Protein AF-A0A239C1D8-F1 (afdb_monomer_lite)

Secondary structure (DSSP, 8-state):
-EETTEEEEEE-S-BTTB--EEEEEEEEEEE-TTS-EEEEEEEEEEETTEEEEEEEEEETTTGGGHHHHHHHHHHHTT--GGG-TT-TTSHHHHHHHHHHHHHTT------SS-----S---EEEEETTEEEEEE-S-BTTB--EEEEEEEEEEEETTTEEEEEEEEEEEETTEEEEEEEEEETTTGGGHHHHHHHHHHTTT--GGG-SS-TTSHHHHHHHHHHHHHTT--TTPPPPHHHHHHTT-

Organism: NCBI:txid298908

pLDDT: mean 79.04, std 15.65, range [32.84, 97.56]

Foldseek 3Di:
DDDQQKDWDFDCDDDPQFWTKIKMKGWAWDADPVRFTKIKIKMWMDTNNDTDIDIDIDGPLCLLVVQVVQLVVCVVRPGDNVPRSDDPPDPNNVVNVVSVCVRSVPDPDPDDDDDDPDQPAFDWDDDQQKIWTFRCDDDDQAFTKIKMKGWAWDQDPPLGTKIKIWMWMATPNDTDIDIAIARLQCCLCVQVLQLVVCVVVSGDSVSGPDDPPDPNSVVNNVSSCVRSVPDPPDDHDPVRCVVRVD

Radius of gyration: 21.75 Å; chains: 1; bounding box: 42×47×59 Å

Sequence (246 aa):
MFEPGHVHRTKQRASSDIPEFSVDIYYDVHRDENFKPILCMRMAGNVNGSMFEESFELSREEAFNFASVIGRIGKKYGVPGSDGLIARNHKDYDRMYADIKAKLGVPVEVLEPEVIEEAVPPVSKYTEGHLHRANKVASNGCPVYSLDMYYDVRQDPVEGPMLSVRLVGNCNGKDFEEKFELHRDTAYNFSSVATRVVAKHGIPVNNGIIMRRHKEYDLMFADIREKLQLRSGEAVDLQHLAKDGL

Structure (mmCIF, N/CA/C/O backbone):
data_AF-A0A239C1D8-F1
#
_entry.id   AF-A0A239C1D8-F1
#
loop_
_atom_site.group_PDB
_atom_site.id
_atom_site.type_symbol
_atom_site.label_atom_id
_atom_site.label_alt_id
_atom_site.label_comp_id
_atom_site.label_asym_id
_atom_site.label_entity_id
_atom_site.label_seq_id
_atom_site.pdbx_PDB_ins_code
_atom_site.Cartn_x
_atom_site.Cartn_y
_atom_site.Cartn_z
_atom_site.occupancy
_atom_site.B_iso_or_equiv
_atom_site.auth_seq_id
_atom_site.auth_comp_id
_atom_site.auth_asym_id
_atom_site.auth_atom_id
_atom_site.pdbx_PDB_model_num
ATOM 1 N N . MET A 1 1 ? -1.675 13.615 -23.044 1.00 81.69 1 MET A N 1
ATOM 2 C CA . MET A 1 1 ? -2.140 12.944 -24.272 1.00 81.69 1 MET A CA 1
ATOM 3 C C . MET A 1 1 ? -1.401 11.624 -24.400 1.00 81.69 1 MET A C 1
ATOM 5 O O . MET A 1 1 ? -0.236 11.589 -24.034 1.00 81.69 1 MET A O 1
ATOM 9 N N . PHE A 1 2 ? -2.075 10.559 -24.829 1.00 84.62 2 PHE A N 1
ATOM 10 C CA . PHE A 1 2 ? -1.479 9.234 -25.019 1.00 84.62 2 PHE A CA 1
ATOM 11 C C . PHE A 1 2 ? -1.592 8.828 -26.485 1.00 84.62 2 PHE A C 1
ATOM 13 O O . PHE A 1 2 ? -2.686 8.928 -27.049 1.00 84.62 2 PHE A O 1
ATOM 20 N N . GLU A 1 3 ? -0.507 8.280 -27.017 1.00 85.81 3 GLU A N 1
ATOM 21 C CA . GLU A 1 3 ? -0.411 7.585 -28.297 1.00 85.81 3 GLU A CA 1
ATOM 22 C C . GLU A 1 3 ? 0.425 6.296 -28.110 1.00 85.81 3 GLU A C 1
ATOM 24 O O . GLU A 1 3 ? 1.242 6.208 -27.188 1.00 85.81 3 GLU A O 1
ATOM 29 N N . PRO A 1 4 ? 0.231 5.246 -28.926 1.00 87.12 4 PRO A N 1
ATOM 30 C CA . PRO A 1 4 ? 1.116 4.079 -28.902 1.00 87.12 4 PRO A CA 1
ATOM 31 C C . PRO A 1 4 ? 2.590 4.493 -29.046 1.00 87.12 4 PRO A C 1
ATOM 33 O O . PRO A 1 4 ? 2.952 5.215 -29.971 1.00 87.12 4 PRO A O 1
ATOM 36 N N . GLY A 1 5 ? 3.442 4.070 -28.113 1.00 84.25 5 GLY A N 1
ATOM 37 C CA . GLY A 1 5 ? 4.848 4.484 -28.031 1.00 84.25 5 GLY A CA 1
ATOM 38 C C . GLY A 1 5 ? 5.130 5.897 -27.499 1.00 84.25 5 GLY A C 1
ATOM 39 O O . GLY A 1 5 ? 6.301 6.265 -27.395 1.00 84.25 5 GLY A O 1
ATOM 40 N N . HIS A 1 6 ? 4.119 6.697 -27.135 1.00 91.19 6 HIS A N 1
ATOM 41 C CA . HIS A 1 6 ? 4.334 8.067 -26.650 1.00 91.19 6 HIS A CA 1
ATOM 42 C C . HIS A 1 6 ? 3.283 8.557 -25.645 1.00 91.19 6 HIS A C 1
ATOM 44 O O . HIS A 1 6 ? 2.078 8.383 -25.805 1.00 91.19 6 HIS A O 1
ATOM 50 N N . VAL A 1 7 ? 3.729 9.242 -24.593 1.00 90.25 7 VAL A N 1
ATOM 51 C CA . VAL A 1 7 ? 2.843 9.971 -23.684 1.00 90.25 7 VAL A CA 1
ATOM 52 C C . VAL A 1 7 ? 3.345 11.378 -23.445 1.00 90.25 7 VAL A C 1
ATOM 54 O O . VAL A 1 7 ? 4.440 11.584 -22.934 1.00 90.25 7 VAL A O 1
ATOM 57 N N . HIS A 1 8 ? 2.475 12.343 -23.718 1.00 88.25 8 HIS A N 1
ATOM 58 C CA . HIS A 1 8 ? 2.678 13.741 -23.385 1.00 88.25 8 HIS A CA 1
ATOM 59 C C . HIS A 1 8 ? 1.953 14.122 -22.089 1.00 88.25 8 HIS A C 1
ATOM 61 O O . HIS A 1 8 ? 0.778 13.775 -21.864 1.00 88.25 8 HIS A O 1
ATOM 67 N N . ARG A 1 9 ? 2.626 14.892 -21.240 1.00 86.31 9 ARG A N 1
ATOM 68 C CA . ARG A 1 9 ? 2.129 15.400 -19.963 1.00 86.31 9 ARG A CA 1
ATOM 69 C C . ARG A 1 9 ? 2.435 16.868 -19.821 1.00 86.31 9 ARG A C 1
ATOM 71 O O . ARG A 1 9 ? 3.587 17.257 -19.858 1.00 86.31 9 ARG A O 1
ATOM 78 N N . THR A 1 10 ? 1.411 17.664 -19.565 1.00 85.62 10 THR A N 1
ATOM 79 C CA . THR A 1 10 ? 1.592 19.090 -19.326 1.00 85.62 10 THR A CA 1
ATOM 80 C C . THR A 1 10 ? 0.754 19.549 -18.149 1.00 85.62 10 THR A C 1
ATOM 82 O O . THR A 1 10 ? -0.337 19.027 -17.900 1.00 85.62 10 THR A O 1
ATOM 85 N N . LYS A 1 11 ? 1.269 20.546 -17.439 1.00 82.12 11 LYS A N 1
ATOM 86 C CA . LYS A 1 11 ? 0.550 21.318 -16.440 1.00 82.12 11 LYS A CA 1
ATOM 87 C C . LYS A 1 11 ? 0.910 22.783 -16.640 1.00 82.12 11 LYS A C 1
ATOM 89 O O . LYS A 1 11 ? 2.015 23.175 -16.307 1.00 82.12 11 LYS A O 1
ATOM 94 N N . GLN A 1 12 ? -0.027 23.560 -17.188 1.00 69.44 12 GLN A N 1
ATOM 95 C CA . GLN A 1 12 ? 0.185 24.946 -17.647 1.00 69.44 12 GLN A CA 1
ATOM 96 C C . GLN A 1 12 ? -0.024 26.025 -16.570 1.00 69.44 12 GLN A C 1
ATOM 98 O O . GLN A 1 12 ? 0.239 27.197 -16.807 1.00 69.44 12 GLN A O 1
ATOM 103 N N . ARG A 1 13 ? -0.568 25.677 -15.396 1.00 67.88 13 ARG A N 1
ATOM 104 C CA . ARG A 1 13 ? -0.730 26.627 -14.286 1.00 67.88 13 ARG A CA 1
ATOM 105 C C . ARG A 1 13 ? 0.073 26.151 -13.096 1.00 67.88 13 ARG A C 1
ATOM 107 O O . ARG A 1 13 ? -0.293 25.153 -12.472 1.00 67.88 13 ARG A O 1
ATOM 114 N N . ALA A 1 14 ? 1.131 26.894 -12.790 1.00 60.84 14 ALA A N 1
ATOM 115 C CA . ALA A 1 14 ? 1.831 26.746 -11.532 1.00 60.84 14 ALA A CA 1
ATOM 116 C C . ALA A 1 14 ? 0.880 27.113 -10.379 1.00 60.84 14 ALA A C 1
ATOM 118 O O . ALA A 1 14 ? 0.214 28.151 -10.414 1.00 60.84 14 ALA A O 1
ATOM 119 N N . SER A 1 15 ? 0.791 26.246 -9.376 1.00 64.31 15 SER A N 1
ATOM 120 C CA . SER A 1 15 ? 0.250 26.588 -8.057 1.00 64.31 15 SER A CA 1
ATOM 121 C C . SER A 1 15 ? 1.412 26.735 -7.074 1.00 64.31 15 SER A C 1
ATOM 123 O O . SER A 1 15 ? 2.541 26.384 -7.411 1.00 64.31 15 SER A O 1
ATOM 125 N N . SER A 1 16 ? 1.153 27.232 -5.860 1.00 59.72 16 SER A N 1
ATOM 126 C CA . SER A 1 16 ? 2.169 27.390 -4.799 1.00 59.72 16 SER A CA 1
ATOM 127 C C . SER A 1 16 ? 3.050 26.152 -4.588 1.00 59.72 16 SER A C 1
ATOM 129 O O . SER A 1 16 ? 4.213 26.291 -4.228 1.00 59.72 16 SER A O 1
ATOM 131 N N . ASP A 1 17 ? 2.505 24.963 -4.860 1.00 65.00 17 ASP A N 1
ATOM 132 C CA . ASP A 1 17 ? 3.122 23.672 -4.548 1.00 65.00 17 ASP A CA 1
ATOM 133 C C . ASP A 1 17 ? 3.454 22.821 -5.786 1.00 65.00 17 ASP A C 1
ATOM 135 O O . ASP A 1 17 ? 3.989 21.719 -5.651 1.00 65.00 17 ASP A O 1
ATOM 139 N N . ILE A 1 18 ? 3.102 23.279 -6.997 1.00 66.94 18 ILE A N 1
ATOM 140 C CA . ILE A 1 18 ? 3.251 22.482 -8.223 1.00 66.94 18 ILE A CA 1
ATOM 141 C C . ILE A 1 18 ? 3.792 23.353 -9.360 1.00 66.94 18 ILE A C 1
ATOM 143 O O . ILE A 1 18 ? 3.085 24.263 -9.800 1.00 66.94 18 ILE A O 1
ATOM 147 N N . PRO A 1 19 ? 5.009 23.073 -9.866 1.00 73.75 19 PRO A N 1
ATOM 148 C CA . PRO A 1 19 ? 5.591 23.829 -10.962 1.00 73.75 19 PRO A CA 1
ATOM 149 C C . PRO A 1 19 ? 4.863 23.561 -12.280 1.00 73.75 19 PRO A C 1
ATOM 151 O O . PRO A 1 19 ? 4.251 22.509 -12.483 1.00 73.75 19 PRO A O 1
ATOM 154 N N . GLU A 1 20 ? 4.978 24.517 -13.197 1.00 84.44 20 GLU A N 1
ATOM 155 C CA . GLU A 1 20 ? 4.631 24.308 -14.598 1.00 84.44 20 GLU A CA 1
ATOM 156 C C . GLU A 1 20 ? 5.592 23.291 -15.225 1.00 84.44 20 GLU A C 1
ATOM 158 O O . GLU A 1 20 ? 6.811 23.363 -15.026 1.00 84.44 20 GLU A O 1
ATOM 163 N N . PHE A 1 21 ? 5.045 22.335 -15.976 1.00 88.50 21 PHE A N 1
ATOM 164 C CA . PHE A 1 21 ? 5.857 21.366 -16.704 1.00 88.50 21 PHE A CA 1
ATOM 165 C C . PHE A 1 21 ? 5.215 20.918 -18.015 1.00 88.50 21 PHE A C 1
ATOM 167 O O . PHE A 1 21 ? 3.995 20.941 -18.190 1.00 88.50 21 PHE A O 1
ATOM 174 N N . SER A 1 22 ? 6.066 20.452 -18.920 1.00 90.06 22 SER A N 1
ATOM 175 C CA . SER A 1 22 ? 5.715 19.784 -20.168 1.00 90.06 22 SER A CA 1
ATOM 176 C C . SER A 1 22 ? 6.710 18.650 -20.388 1.00 90.06 22 SER A C 1
ATOM 178 O O . SER A 1 22 ? 7.903 18.907 -20.479 1.00 90.06 22 SER A O 1
ATOM 180 N N . VAL A 1 23 ? 6.257 17.402 -20.392 1.00 90.44 23 VAL A N 1
ATOM 181 C CA . VAL A 1 23 ? 7.104 16.210 -20.450 1.00 90.44 23 VAL A CA 1
ATOM 182 C C . VAL A 1 23 ? 6.542 15.236 -21.471 1.00 90.44 23 VAL A C 1
ATOM 184 O O . VAL A 1 23 ? 5.388 14.819 -21.388 1.00 90.44 23 VAL A O 1
ATOM 187 N N . ASP A 1 24 ? 7.398 14.831 -22.390 1.00 92.00 24 ASP A N 1
ATOM 188 C CA . ASP A 1 24 ? 7.189 13.766 -23.347 1.00 92.00 24 ASP A CA 1
ATOM 189 C C . ASP A 1 24 ? 7.927 12.506 -22.903 1.00 92.00 24 ASP A C 1
ATOM 191 O O . ASP A 1 24 ? 9.090 12.542 -22.498 1.00 92.00 24 ASP A O 1
ATOM 195 N N . ILE A 1 25 ? 7.236 11.377 -22.989 1.00 93.12 25 ILE A N 1
ATOM 196 C CA . ILE A 1 25 ? 7.746 10.053 -22.652 1.00 93.12 25 ILE A CA 1
ATOM 197 C C . ILE A 1 25 ? 7.588 9.195 -23.898 1.00 93.12 25 ILE A C 1
ATOM 199 O O . ILE A 1 25 ? 6.476 8.814 -24.251 1.00 93.12 25 ILE A O 1
ATOM 203 N N . TYR A 1 26 ? 8.692 8.893 -24.559 1.00 91.88 26 TYR A N 1
ATOM 204 C CA . TYR A 1 26 ? 8.749 7.993 -25.704 1.00 91.88 26 TYR A CA 1
ATOM 205 C C . TYR A 1 26 ? 9.167 6.612 -25.231 1.00 91.88 26 TYR A C 1
ATOM 207 O O . TYR A 1 26 ? 10.003 6.495 -24.332 1.00 91.88 26 TYR A O 1
ATOM 215 N N . TYR A 1 27 ? 8.599 5.573 -25.825 1.00 93.12 27 TYR A N 1
ATOM 216 C CA . TYR A 1 27 ? 8.959 4.207 -25.493 1.00 93.12 27 TYR A CA 1
ATOM 217 C C . TYR A 1 27 ? 8.798 3.265 -26.676 1.00 93.12 27 TYR A C 1
ATOM 219 O O . TYR A 1 27 ? 7.808 3.302 -27.415 1.00 93.12 27 TYR A O 1
ATOM 227 N N . ASP A 1 28 ? 9.767 2.374 -26.814 1.00 88.75 28 ASP A N 1
ATOM 228 C CA . ASP A 1 28 ? 9.714 1.310 -27.797 1.00 88.75 28 ASP A CA 1
ATOM 229 C C . ASP A 1 28 ? 10.405 0.048 -27.296 1.00 88.75 28 ASP A C 1
ATOM 231 O O . ASP A 1 28 ? 11.156 0.079 -26.320 1.00 88.75 28 ASP A O 1
ATOM 235 N N . VAL A 1 29 ? 10.108 -1.079 -27.934 1.00 87.44 29 VAL A N 1
ATOM 236 C CA . VAL A 1 29 ? 10.723 -2.361 -27.590 1.00 87.44 29 VAL A CA 1
ATOM 237 C C . VAL A 1 29 ? 11.728 -2.733 -28.666 1.00 87.44 29 VAL A C 1
ATOM 239 O O . VAL A 1 29 ? 11.367 -2.955 -29.820 1.00 87.44 29 VAL A O 1
ATOM 242 N N . HIS A 1 30 ? 12.985 -2.864 -28.264 1.00 83.94 30 HIS A N 1
ATOM 243 C CA . HIS A 1 30 ? 14.053 -3.393 -29.102 1.00 83.94 30 HIS A CA 1
ATOM 244 C C . HIS A 1 30 ? 14.408 -4.811 -28.671 1.00 83.94 30 HIS A C 1
ATOM 246 O O . HIS A 1 30 ? 13.964 -5.295 -27.632 1.00 83.94 30 HIS A O 1
ATOM 252 N N . ARG A 1 31 ? 15.198 -5.504 -29.488 1.00 77.81 31 ARG A N 1
ATOM 253 C CA . ARG A 1 31 ? 15.813 -6.770 -29.098 1.00 77.81 31 ARG A CA 1
ATOM 254 C C . ARG A 1 31 ? 17.291 -6.537 -28.849 1.00 77.81 31 ARG A C 1
ATOM 256 O O . ARG A 1 31 ? 17.941 -5.889 -29.665 1.00 77.81 31 ARG A O 1
ATOM 263 N N . ASP A 1 32 ? 17.787 -7.055 -27.735 1.00 75.62 32 ASP A N 1
ATOM 264 C CA . ASP A 1 32 ? 19.214 -7.046 -27.435 1.00 75.62 32 ASP A CA 1
ATOM 265 C C . ASP A 1 32 ? 19.993 -8.008 -28.346 1.00 75.62 32 ASP A C 1
ATOM 267 O O . ASP A 1 32 ? 19.428 -8.712 -29.189 1.00 75.62 32 ASP A O 1
ATOM 271 N N . GLU A 1 33 ? 21.309 -8.067 -28.148 1.00 72.50 33 GLU A N 1
ATOM 272 C CA . GLU A 1 33 ? 22.214 -8.962 -28.881 1.00 72.50 33 GLU A CA 1
ATOM 273 C C . GLU A 1 33 ? 21.852 -10.454 -28.724 1.00 72.50 33 GLU A C 1
ATOM 275 O O . GLU A 1 33 ? 22.209 -11.274 -29.568 1.00 72.50 33 GLU A O 1
ATOM 280 N N . ASN A 1 34 ? 21.096 -10.809 -27.678 1.00 71.44 34 ASN A N 1
ATOM 281 C CA . ASN A 1 34 ? 20.601 -12.156 -27.392 1.00 71.44 34 ASN A CA 1
ATOM 282 C C . ASN A 1 34 ? 19.138 -12.360 -27.831 1.00 71.44 34 ASN A C 1
ATOM 284 O O . ASN A 1 34 ? 18.497 -13.331 -27.422 1.00 71.44 34 ASN A O 1
ATOM 288 N N . PHE A 1 35 ? 18.596 -11.457 -28.655 1.00 71.56 35 PHE A N 1
ATOM 289 C CA . PHE A 1 35 ? 17.214 -11.442 -29.139 1.00 71.56 35 PHE A CA 1
ATOM 290 C C . PHE A 1 35 ? 16.135 -11.309 -28.051 1.00 71.56 35 PHE A C 1
ATOM 292 O O . PHE A 1 35 ? 14.953 -11.550 -28.333 1.00 71.56 35 PHE A O 1
ATOM 299 N N . LYS A 1 36 ? 16.501 -10.912 -26.828 1.00 73.50 36 LYS A N 1
ATOM 300 C CA . LYS A 1 36 ? 15.559 -10.669 -25.731 1.00 73.50 36 LYS A CA 1
ATOM 301 C C . LYS A 1 36 ? 14.946 -9.275 -25.864 1.00 73.50 36 LYS A C 1
ATOM 303 O O . LYS A 1 36 ? 15.668 -8.326 -26.164 1.00 73.50 36 LYS A O 1
ATOM 308 N N . PRO A 1 37 ? 13.629 -9.123 -25.647 1.00 77.75 37 PRO A N 1
ATOM 309 C CA . PRO A 1 37 ? 12.992 -7.820 -25.737 1.00 77.75 37 PRO A CA 1
ATOM 310 C C . PRO A 1 37 ? 13.406 -6.925 -24.558 1.00 77.75 37 PRO A C 1
ATOM 312 O O . PRO A 1 37 ? 13.317 -7.335 -23.398 1.00 77.75 37 PRO A O 1
ATOM 315 N N . ILE A 1 38 ? 13.824 -5.701 -24.872 1.00 81.12 38 ILE A N 1
ATOM 316 C CA . ILE A 1 38 ? 14.176 -4.626 -23.943 1.00 81.12 38 ILE A CA 1
ATOM 317 C C . ILE A 1 38 ? 13.265 -3.437 -24.236 1.00 81.12 38 ILE A C 1
ATOM 319 O O . ILE A 1 38 ? 13.126 -3.016 -25.383 1.00 81.12 38 ILE A O 1
ATOM 323 N N . LEU A 1 39 ? 12.643 -2.896 -23.193 1.00 87.88 39 LEU A N 1
ATOM 324 C CA . LEU A 1 39 ? 11.886 -1.655 -23.268 1.00 87.88 39 LEU A CA 1
ATOM 325 C C . LEU A 1 39 ? 12.860 -0.479 -23.151 1.00 87.88 39 LEU A C 1
ATOM 327 O O . LEU A 1 39 ? 13.411 -0.239 -22.079 1.00 87.88 39 LEU A O 1
ATOM 331 N N . CYS A 1 40 ? 13.032 0.273 -24.230 1.00 87.12 40 CYS A N 1
ATOM 332 C CA . CYS A 1 40 ? 13.802 1.509 -24.245 1.00 87.12 40 CYS A CA 1
ATOM 333 C C . CYS A 1 40 ? 12.844 2.684 -24.064 1.00 87.12 40 CYS A C 1
ATOM 335 O O . CYS A 1 40 ? 11.841 2.799 -24.769 1.00 87.12 40 CYS A O 1
ATOM 337 N N . MET A 1 41 ? 13.144 3.566 -23.116 1.00 91.88 41 MET A N 1
ATOM 338 C CA . MET A 1 41 ? 12.334 4.744 -22.832 1.00 91.88 41 MET A CA 1
ATOM 339 C C . MET A 1 41 ? 13.193 5.999 -22.856 1.00 91.88 41 MET A C 1
ATOM 341 O O . MET A 1 41 ? 14.331 6.003 -22.389 1.00 91.88 41 MET A O 1
ATOM 345 N N . ARG A 1 42 ? 12.617 7.085 -23.364 1.00 91.69 42 ARG A N 1
ATOM 346 C CA . ARG A 1 42 ? 13.225 8.413 -23.388 1.00 91.69 42 ARG A CA 1
ATOM 347 C C . ARG A 1 42 ? 12.242 9.426 -22.839 1.00 91.69 42 ARG A C 1
ATOM 349 O O . ARG A 1 42 ? 11.121 9.543 -23.327 1.00 91.69 42 ARG A O 1
ATOM 356 N N . MET A 1 43 ? 12.671 10.167 -21.835 1.00 93.62 43 MET A N 1
ATOM 357 C CA . MET A 1 43 ? 11.927 11.263 -21.239 1.00 93.62 43 MET A CA 1
ATOM 358 C C . MET A 1 43 ? 12.587 12.569 -21.643 1.00 93.62 43 MET A C 1
ATOM 360 O O . MET A 1 43 ? 13.776 12.747 -21.409 1.00 93.62 43 MET A O 1
ATOM 364 N N . ALA A 1 44 ? 11.821 13.487 -22.215 1.00 92.00 44 ALA A N 1
ATOM 365 C CA . ALA A 1 44 ? 12.283 14.831 -22.519 1.00 92.00 44 ALA A CA 1
ATOM 366 C C . ALA A 1 44 ? 11.228 15.828 -22.065 1.00 92.00 44 ALA A C 1
ATOM 368 O O . ALA A 1 44 ? 10.035 15.590 -22.229 1.00 92.00 44 ALA A O 1
ATOM 369 N N . GLY A 1 45 ? 11.637 16.942 -21.480 1.00 90.00 45 GLY A N 1
ATOM 370 C CA . GLY A 1 45 ? 10.666 17.905 -21.001 1.00 90.00 45 GLY A CA 1
ATOM 371 C C . GLY A 1 45 ? 11.260 19.206 -20.520 1.00 90.00 45 GLY A C 1
ATOM 372 O O . GLY A 1 45 ? 12.468 19.416 -20.515 1.00 90.00 45 GLY A O 1
ATOM 373 N N . ASN A 1 46 ? 10.368 20.088 -20.108 1.00 88.94 46 ASN A N 1
ATOM 374 C CA . ASN A 1 46 ? 10.663 21.347 -19.465 1.00 88.94 46 ASN A CA 1
ATOM 375 C C . ASN A 1 46 ? 9.946 21.375 -18.114 1.00 88.94 46 ASN A C 1
ATOM 377 O O . ASN A 1 46 ? 8.746 21.098 -18.050 1.00 88.94 46 ASN A O 1
ATOM 381 N N . VAL A 1 47 ? 10.672 21.698 -17.047 1.00 88.75 47 VAL A N 1
ATOM 382 C CA . VAL A 1 47 ? 10.110 21.951 -15.717 1.00 88.75 47 VAL A CA 1
ATOM 383 C C . VAL A 1 47 ? 10.554 23.337 -15.287 1.00 88.75 47 VAL A C 1
ATOM 385 O O . VAL A 1 47 ? 11.751 23.597 -15.165 1.00 88.75 47 VAL A O 1
ATOM 388 N N . ASN A 1 48 ? 9.595 24.235 -15.064 1.00 85.56 48 ASN A N 1
ATOM 389 C CA . ASN A 1 48 ? 9.851 25.613 -14.639 1.00 85.56 48 ASN A CA 1
ATOM 390 C C . ASN A 1 48 ? 10.917 26.339 -15.494 1.00 85.56 48 ASN A C 1
ATOM 392 O O . ASN A 1 48 ? 11.835 26.972 -14.973 1.00 85.56 48 ASN A O 1
ATOM 396 N N . GLY A 1 49 ? 10.859 26.172 -16.817 1.00 83.00 49 GLY A N 1
ATOM 397 C CA . GLY A 1 49 ? 11.812 26.754 -17.766 1.00 83.00 49 GLY A CA 1
ATOM 398 C C . GLY A 1 49 ? 13.093 25.938 -17.979 1.00 83.00 49 GLY A C 1
ATOM 399 O O . GLY A 1 49 ? 13.773 26.155 -18.980 1.00 83.00 49 GLY A O 1
ATOM 400 N N . SER A 1 50 ? 13.401 24.961 -17.123 1.00 88.00 50 SER A N 1
ATOM 401 C CA . SER A 1 50 ? 14.593 24.112 -17.251 1.00 88.00 50 SER A CA 1
ATOM 402 C C . SER A 1 50 ? 14.309 22.884 -18.112 1.00 88.00 50 SER A C 1
ATOM 404 O O . SER A 1 50 ? 13.443 22.074 -17.781 1.00 88.00 50 SER A O 1
ATOM 406 N N . MET A 1 51 ? 15.043 22.736 -19.216 1.00 91.19 51 MET A N 1
ATOM 407 C CA . MET A 1 51 ? 14.948 21.559 -20.082 1.00 91.19 51 MET A CA 1
ATOM 408 C C . MET A 1 51 ? 15.705 20.363 -19.498 1.00 91.19 51 MET A C 1
ATOM 410 O O . MET A 1 51 ? 16.782 20.523 -18.925 1.00 91.19 51 MET A O 1
ATOM 414 N N . PHE A 1 52 ? 15.161 19.162 -19.686 1.00 93.31 52 PHE A N 1
ATOM 415 C CA . PHE A 1 52 ? 15.827 17.906 -19.367 1.00 93.31 52 PHE A CA 1
ATOM 416 C C . PHE A 1 52 ? 15.562 16.846 -20.434 1.00 93.31 52 PHE A C 1
ATOM 418 O O . PHE A 1 52 ? 14.515 16.844 -21.085 1.00 93.31 52 PHE A O 1
ATOM 425 N N . GLU A 1 53 ? 16.508 15.922 -20.564 1.00 94.44 53 GLU A N 1
ATOM 426 C CA . GLU A 1 53 ? 16.381 14.711 -21.362 1.00 94.44 53 GLU A CA 1
ATOM 427 C C . GLU A 1 53 ? 17.113 13.567 -20.650 1.00 94.44 53 GLU A C 1
ATOM 429 O O . GLU A 1 53 ? 18.243 13.735 -20.192 1.00 94.44 53 GLU A O 1
ATOM 434 N N . GLU A 1 54 ? 16.458 12.417 -20.511 1.00 90.69 54 GLU A N 1
ATOM 435 C CA . GLU A 1 54 ? 17.027 11.217 -19.898 1.00 90.69 54 GLU A CA 1
ATOM 436 C C . GLU A 1 54 ? 16.438 9.969 -20.560 1.00 90.69 54 GLU A C 1
ATOM 438 O O . GLU A 1 54 ? 15.231 9.887 -20.795 1.00 90.69 54 GLU A O 1
ATOM 443 N N . SER A 1 55 ? 17.290 8.987 -20.840 1.00 90.69 55 SER A N 1
ATOM 444 C CA . SER A 1 55 ? 16.891 7.696 -21.401 1.00 90.69 55 SER A CA 1
ATOM 445 C C . SER A 1 55 ? 17.252 6.576 -20.441 1.00 90.69 55 SER A C 1
ATOM 447 O O . SER A 1 55 ? 18.240 6.665 -19.712 1.00 90.69 55 SER A O 1
ATOM 449 N N . PHE A 1 56 ? 16.459 5.515 -20.450 1.00 87.25 56 PHE A N 1
ATOM 450 C CA . PHE A 1 56 ? 16.724 4.311 -19.679 1.00 87.25 56 PHE A CA 1
ATOM 451 C C . PHE A 1 56 ? 16.130 3.092 -20.374 1.00 87.25 56 PHE A C 1
ATOM 453 O O . PHE A 1 56 ? 15.231 3.197 -21.210 1.00 87.25 56 PHE A O 1
ATOM 460 N N . GLU A 1 57 ? 16.631 1.928 -19.992 1.00 82.88 57 GLU A N 1
ATOM 461 C CA . GLU A 1 57 ? 16.220 0.645 -20.539 1.00 82.88 57 GLU A CA 1
ATOM 462 C C . GLU A 1 57 ? 15.739 -0.258 -19.410 1.00 82.88 57 GLU A C 1
ATOM 464 O O . GLU A 1 57 ? 16.223 -0.166 -18.280 1.00 82.88 57 GLU A O 1
ATOM 469 N N . LEU A 1 58 ? 14.764 -1.111 -19.708 1.00 77.44 58 LEU A N 1
ATOM 470 C CA . LEU A 1 58 ? 14.242 -2.114 -18.789 1.00 77.44 58 LEU A CA 1
ATOM 471 C C . LEU A 1 58 ? 14.203 -3.463 -19.496 1.00 77.44 58 LEU A C 1
ATOM 473 O O . LEU A 1 58 ? 13.737 -3.559 -20.636 1.00 77.44 58 LEU A O 1
ATOM 477 N N . SER A 1 59 ? 14.643 -4.517 -18.805 1.00 76.81 59 SER A N 1
ATOM 478 C CA . SER A 1 59 ? 14.453 -5.879 -19.304 1.00 76.81 59 SER A CA 1
ATOM 479 C C . SER A 1 59 ? 12.961 -6.201 -19.427 1.00 76.81 59 SER A C 1
ATOM 481 O O . SER A 1 59 ? 12.104 -5.517 -18.860 1.00 76.81 59 SER A O 1
ATOM 483 N N . ARG A 1 60 ? 12.628 -7.298 -20.110 1.00 72.50 60 ARG A N 1
ATOM 484 C CA . ARG A 1 60 ? 11.257 -7.824 -20.139 1.00 72.50 60 ARG A CA 1
ATOM 485 C C . ARG A 1 60 ? 10.653 -7.995 -18.739 1.00 72.50 60 ARG A C 1
ATOM 487 O O . ARG A 1 60 ? 9.479 -7.680 -18.559 1.00 72.50 60 ARG A O 1
ATOM 494 N N . GLU A 1 61 ? 11.422 -8.501 -17.771 1.00 65.62 61 GLU A N 1
ATOM 495 C CA . GLU A 1 61 ? 10.927 -8.716 -16.404 1.00 65.62 61 GLU A CA 1
ATOM 496 C C . GLU A 1 61 ? 10.687 -7.395 -15.658 1.00 65.62 61 GLU A C 1
ATOM 498 O O . GLU A 1 61 ? 9.793 -7.297 -14.818 1.00 65.62 61 GLU A O 1
ATOM 503 N N . GLU A 1 62 ? 11.465 -6.361 -15.976 1.00 69.25 62 GLU A N 1
ATOM 504 C CA . GLU A 1 62 ? 11.413 -5.062 -15.306 1.00 69.25 62 GLU A CA 1
ATOM 505 C C . GLU A 1 62 ? 10.501 -4.054 -16.007 1.00 69.25 62 GLU A C 1
ATOM 507 O O . GLU A 1 62 ? 10.106 -3.061 -15.392 1.00 69.25 62 GLU A O 1
ATOM 512 N N . ALA A 1 63 ? 10.128 -4.312 -17.263 1.00 69.50 63 ALA A N 1
ATOM 513 C CA . ALA A 1 63 ? 9.385 -3.397 -18.121 1.00 69.50 63 ALA A CA 1
ATOM 514 C C . ALA A 1 63 ? 8.115 -2.869 -17.450 1.00 69.50 63 ALA A C 1
ATOM 516 O O . ALA A 1 63 ? 7.831 -1.685 -17.560 1.00 69.50 63 ALA A O 1
ATOM 517 N N . PHE A 1 64 ? 7.396 -3.687 -16.673 1.00 74.56 64 PHE A N 1
ATOM 518 C CA . PHE A 1 64 ? 6.157 -3.287 -15.988 1.00 74.56 64 PHE A CA 1
ATOM 519 C C . PHE A 1 64 ? 6.362 -2.379 -14.760 1.00 74.56 64 PHE A C 1
ATOM 521 O O . PHE A 1 64 ? 5.397 -1.814 -14.234 1.00 74.56 64 PHE A O 1
ATOM 528 N N . ASN A 1 65 ? 7.613 -2.158 -14.345 1.00 72.00 65 ASN A N 1
ATOM 529 C CA . ASN A 1 65 ? 7.994 -1.168 -13.335 1.00 72.00 65 ASN A CA 1
ATOM 530 C C . ASN A 1 65 ? 8.257 0.230 -13.930 1.00 72.00 65 ASN A C 1
ATOM 532 O O . ASN A 1 65 ? 8.650 1.138 -13.190 1.00 72.00 65 ASN A O 1
ATOM 536 N N . PHE A 1 66 ? 8.005 0.441 -15.231 1.00 80.06 66 PHE A N 1
ATOM 537 C CA . PHE A 1 66 ? 8.258 1.700 -15.945 1.00 80.06 66 PHE A CA 1
ATOM 538 C C . PHE A 1 66 ? 7.741 2.947 -15.212 1.00 80.06 66 PHE A C 1
ATOM 540 O O . PHE A 1 66 ? 8.462 3.935 -15.072 1.00 80.06 66 PHE A O 1
ATOM 547 N N . ALA A 1 67 ? 6.524 2.896 -14.661 1.00 80.56 67 ALA A N 1
ATOM 548 C CA . ALA A 1 67 ? 5.916 4.032 -13.967 1.00 80.56 67 ALA A CA 1
ATOM 549 C C . ALA A 1 67 ? 6.717 4.486 -12.733 1.00 80.56 67 ALA A C 1
ATOM 551 O O . ALA A 1 67 ? 6.792 5.681 -12.443 1.00 80.56 67 ALA A O 1
ATOM 552 N N . SER A 1 68 ? 7.359 3.554 -12.022 1.00 75.50 68 SER A N 1
ATOM 553 C CA . SER A 1 68 ? 8.200 3.873 -10.865 1.00 75.50 68 SER A CA 1
ATOM 554 C C . SER A 1 68 ? 9.500 4.565 -11.275 1.00 75.50 68 SER A C 1
ATOM 556 O O . SER A 1 68 ? 9.949 5.477 -10.580 1.00 75.50 68 SER A O 1
ATOM 558 N N . VAL A 1 69 ? 10.091 4.169 -12.406 1.00 79.25 69 VAL A N 1
ATOM 559 C CA . VAL A 1 69 ? 11.312 4.793 -12.939 1.00 79.25 69 VAL A CA 1
ATOM 560 C C . VAL A 1 69 ? 11.007 6.190 -13.476 1.00 79.25 69 VAL A C 1
ATOM 562 O O . VAL A 1 69 ? 11.671 7.147 -13.083 1.00 79.25 69 VAL A O 1
ATOM 565 N N . ILE A 1 70 ? 9.927 6.334 -14.249 1.00 83.88 70 ILE A N 1
ATOM 566 C CA . ILE A 1 70 ? 9.431 7.628 -14.743 1.00 83.88 70 ILE A CA 1
ATOM 567 C C . ILE A 1 70 ? 9.152 8.587 -13.583 1.00 83.88 70 ILE A C 1
ATOM 569 O O . ILE A 1 70 ? 9.550 9.748 -13.626 1.00 83.88 70 ILE A O 1
ATOM 573 N N . GLY A 1 71 ? 8.496 8.112 -12.519 1.00 82.06 71 GLY A N 1
ATOM 574 C CA . GLY A 1 71 ? 8.230 8.926 -11.333 1.00 82.06 71 GLY A CA 1
ATOM 575 C C . GLY A 1 71 ? 9.510 9.396 -10.634 1.00 82.06 71 GLY A C 1
ATOM 576 O O . GLY A 1 71 ? 9.594 10.547 -10.205 1.00 82.06 71 GLY A O 1
ATOM 577 N N . ARG A 1 72 ? 10.532 8.533 -10.556 1.00 83.06 72 ARG A N 1
ATOM 578 C CA . ARG A 1 72 ? 11.840 8.872 -9.973 1.00 83.06 72 ARG A CA 1
ATOM 579 C C . ARG A 1 72 ? 12.573 9.932 -10.799 1.00 83.06 72 ARG A C 1
ATOM 581 O O . ARG A 1 72 ? 13.080 10.888 -10.216 1.00 83.06 72 ARG A O 1
ATOM 588 N N . ILE A 1 73 ? 12.597 9.781 -12.124 1.00 84.88 73 ILE A N 1
ATOM 589 C CA . ILE A 1 73 ? 13.217 10.740 -13.051 1.00 84.88 73 ILE A CA 1
ATOM 590 C C . ILE A 1 73 ? 12.464 12.073 -13.016 1.00 84.88 73 ILE A C 1
ATOM 592 O O . ILE A 1 73 ? 13.078 13.121 -12.848 1.00 84.88 73 ILE A O 1
ATOM 596 N N . GLY A 1 74 ? 11.130 12.053 -13.052 1.00 85.25 74 GLY A N 1
ATOM 597 C CA . GLY A 1 74 ? 10.323 13.266 -12.902 1.00 85.25 74 GLY A CA 1
ATOM 598 C C . GLY A 1 74 ? 10.657 14.021 -11.612 1.00 85.25 74 GLY A C 1
ATOM 599 O O . GLY A 1 74 ? 10.913 15.223 -11.649 1.00 85.25 74 GLY A O 1
ATOM 600 N N . LYS A 1 75 ? 10.754 13.312 -10.479 1.00 85.25 75 LYS A N 1
ATOM 601 C CA . LYS A 1 75 ? 11.122 13.912 -9.188 1.00 85.25 75 LYS A CA 1
ATOM 602 C C . LYS A 1 75 ? 12.527 14.518 -9.195 1.00 85.25 75 LYS A C 1
ATOM 604 O O . LYS A 1 75 ? 12.719 15.589 -8.625 1.00 85.25 75 LYS A O 1
ATOM 609 N N . LYS A 1 76 ? 13.495 13.860 -9.841 1.00 87.06 76 LYS A N 1
ATOM 610 C CA . LYS A 1 76 ? 14.872 14.363 -10.007 1.00 87.06 76 LYS A CA 1
ATOM 611 C C . LYS A 1 76 ? 14.898 15.731 -10.701 1.00 87.06 76 LYS A C 1
ATOM 613 O O . LYS A 1 76 ? 15.703 16.570 -10.315 1.00 87.06 76 LYS A O 1
ATOM 618 N N . TYR A 1 77 ? 13.993 15.972 -11.650 1.00 87.56 77 TYR A N 1
ATOM 619 C CA . TYR A 1 77 ? 13.877 17.245 -12.376 1.00 87.56 77 TYR A CA 1
ATOM 620 C C . TYR A 1 77 ? 12.804 18.194 -11.822 1.00 87.56 77 TYR A C 1
ATOM 622 O O . TYR A 1 77 ? 12.463 19.181 -12.465 1.00 87.56 77 TYR A O 1
ATOM 630 N N . GLY A 1 78 ? 12.286 17.935 -10.617 1.00 80.44 78 GLY A N 1
ATOM 631 C CA . GLY A 1 78 ? 11.385 18.858 -9.921 1.00 80.44 78 GLY A CA 1
ATOM 632 C C . GLY A 1 78 ? 9.892 18.658 -10.191 1.00 80.44 78 GLY A C 1
ATOM 633 O O . GLY A 1 78 ? 9.092 19.480 -9.756 1.00 80.44 78 GLY A O 1
ATOM 634 N N . VAL A 1 79 ? 9.479 17.569 -10.849 1.00 81.31 79 VAL A N 1
ATOM 635 C CA . VAL A 1 79 ? 8.056 17.198 -10.942 1.00 81.31 79 VAL A CA 1
ATOM 636 C C . VAL A 1 79 ? 7.586 16.626 -9.589 1.00 81.31 79 VAL A C 1
ATOM 638 O O . VAL A 1 79 ? 8.196 15.672 -9.092 1.00 81.31 79 VAL A O 1
ATOM 641 N N . PRO A 1 80 ? 6.515 17.152 -8.961 1.00 68.00 80 PRO A N 1
ATOM 642 C CA . PRO A 1 80 ? 6.044 16.673 -7.661 1.00 68.00 80 PRO A CA 1
ATOM 643 C C . PRO A 1 80 ? 5.577 15.216 -7.691 1.00 68.00 80 PRO A C 1
ATOM 645 O O . PRO A 1 80 ? 4.906 14.770 -8.620 1.00 68.00 80 PRO A O 1
ATOM 648 N N . GLY A 1 81 ? 5.882 14.473 -6.624 1.00 57.28 81 GLY A N 1
ATOM 649 C CA . GLY A 1 81 ? 5.557 13.045 -6.520 1.00 57.28 81 GLY A CA 1
ATOM 650 C C . GLY A 1 81 ? 4.064 12.720 -6.361 1.00 57.28 81 GLY A C 1
ATOM 651 O O . GLY A 1 81 ? 3.672 11.585 -6.622 1.00 57.28 81 GLY A O 1
ATOM 652 N N . SER A 1 82 ? 3.232 13.681 -5.947 1.00 47.84 82 SER A N 1
ATOM 653 C CA . SER A 1 82 ? 1.781 13.505 -5.762 1.00 47.84 82 SER A CA 1
ATOM 654 C C . SER A 1 82 ? 0.981 13.534 -7.074 1.00 47.84 82 SER A C 1
ATOM 656 O O . SER A 1 82 ? -0.088 12.933 -7.126 1.00 47.84 82 SER A O 1
ATOM 658 N N . ASP A 1 83 ? 1.540 14.123 -8.138 1.00 52.84 83 ASP A N 1
ATOM 659 C CA . ASP A 1 83 ? 0.967 14.232 -9.493 1.00 52.84 83 ASP A CA 1
ATOM 660 C C . ASP A 1 83 ? 1.813 13.447 -10.517 1.00 52.84 83 ASP A C 1
ATOM 662 O O . ASP A 1 83 ? 2.033 13.891 -11.645 1.00 52.84 83 ASP A O 1
ATOM 666 N N . GLY A 1 84 ? 2.348 12.288 -10.108 1.00 56.66 84 GLY A N 1
ATOM 667 C CA . GLY A 1 84 ? 3.299 11.504 -10.902 1.00 56.66 84 GLY A CA 1
ATOM 668 C C . GLY A 1 84 ? 2.913 11.408 -12.384 1.00 56.66 84 GLY A C 1
ATOM 669 O O . GLY A 1 84 ? 1.774 11.069 -12.709 1.00 56.66 84 GLY A O 1
ATOM 670 N N . LEU A 1 85 ? 3.881 11.687 -13.270 1.00 67.88 85 LEU A N 1
ATOM 671 C CA . LEU A 1 85 ? 3.702 11.784 -14.728 1.00 67.88 85 LEU A CA 1
ATOM 672 C C . LEU A 1 85 ? 2.843 10.647 -15.300 1.00 67.88 85 LEU A C 1
ATOM 674 O O . LEU A 1 85 ? 1.983 10.885 -16.144 1.00 67.88 85 LEU A O 1
ATOM 678 N N . ILE A 1 86 ? 3.028 9.429 -14.787 1.00 64.06 86 ILE A N 1
ATOM 679 C CA . ILE A 1 86 ? 2.179 8.270 -15.054 1.00 64.06 86 ILE A CA 1
ATOM 680 C C . ILE A 1 86 ? 1.850 7.588 -13.717 1.00 64.06 86 ILE A C 1
ATOM 682 O O . ILE A 1 86 ? 2.536 6.666 -13.278 1.00 64.06 86 ILE A O 1
ATOM 686 N N . ALA A 1 87 ? 0.816 8.051 -13.016 1.00 58.84 87 ALA A N 1
ATOM 687 C CA . ALA A 1 87 ? 0.314 7.345 -11.839 1.00 58.84 87 ALA A CA 1
ATOM 688 C C . ALA A 1 87 ? -0.421 6.055 -12.250 1.00 58.84 87 ALA A C 1
ATOM 690 O O . ALA A 1 87 ? -1.166 6.067 -13.225 1.00 58.84 87 ALA A O 1
ATOM 691 N N . ARG A 1 88 ? -0.319 4.977 -11.453 1.00 50.12 88 ARG A N 1
ATOM 692 C CA . ARG A 1 88 ? -1.027 3.694 -11.697 1.00 50.12 88 ARG A CA 1
ATOM 693 C C . ARG A 1 88 ? -2.554 3.802 -11.861 1.00 50.12 88 ARG A C 1
ATOM 695 O O . ARG A 1 88 ? -3.160 2.891 -12.389 1.00 50.12 88 ARG A O 1
ATOM 702 N N . ASN A 1 89 ? -3.167 4.898 -11.409 1.00 47.34 89 ASN A N 1
ATOM 703 C CA . ASN A 1 89 ? -4.615 5.132 -11.536 1.00 47.34 89 ASN A CA 1
ATOM 704 C C . ASN A 1 89 ? -4.962 6.087 -12.685 1.00 47.34 89 ASN A C 1
ATOM 706 O O . ASN A 1 89 ? -6.107 6.515 -12.820 1.00 47.34 89 ASN A O 1
ATOM 710 N N . HIS A 1 90 ? -3.970 6.500 -13.470 1.00 63.47 90 HIS A N 1
ATOM 711 C CA . HIS A 1 90 ? -4.202 7.332 -14.632 1.00 63.47 90 HIS A CA 1
ATOM 712 C C . HIS A 1 90 ? -4.616 6.432 -15.791 1.00 63.47 90 HIS A C 1
ATOM 714 O O . HIS A 1 90 ? -3.919 5.471 -16.087 1.00 63.47 90 HIS A O 1
ATOM 720 N N . LYS A 1 91 ? -5.662 6.801 -16.537 1.00 69.31 91 LYS A N 1
ATOM 721 C CA . LYS A 1 91 ? -6.122 6.061 -17.734 1.00 69.31 91 LYS A CA 1
ATOM 722 C C . LYS A 1 91 ? -5.040 5.814 -18.792 1.00 69.31 91 LYS A C 1
ATOM 724 O O . LYS A 1 91 ? -5.214 4.984 -19.670 1.00 69.31 91 LYS A O 1
ATOM 729 N N . ASP A 1 92 ? -3.93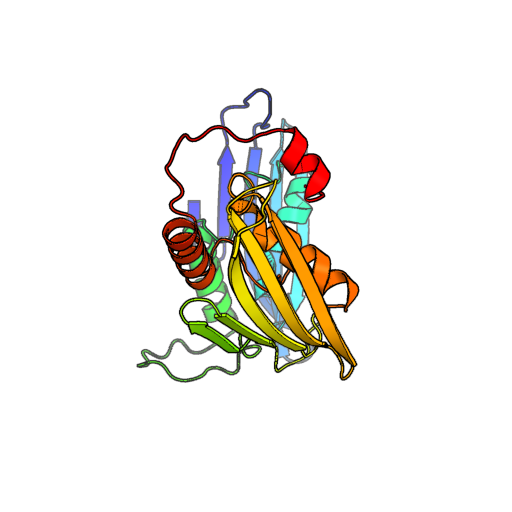2 6.541 -18.720 1.00 73.31 92 ASP A N 1
ATOM 730 C CA . ASP A 1 92 ? -2.827 6.381 -19.663 1.00 73.31 92 ASP A CA 1
ATOM 731 C C . ASP A 1 92 ? -1.784 5.383 -19.148 1.00 73.31 92 ASP A C 1
ATOM 733 O O . ASP A 1 92 ? -1.012 4.879 -19.951 1.00 73.31 92 ASP A O 1
ATOM 737 N N . TYR A 1 93 ? -1.774 5.058 -17.848 1.00 77.50 93 TYR A N 1
ATOM 738 C CA . TYR A 1 93 ? -0.997 3.935 -17.324 1.00 77.50 93 TYR A CA 1
ATOM 739 C C . TYR A 1 93 ? -1.500 2.629 -17.930 1.00 77.50 93 TYR A C 1
ATOM 741 O O . TYR A 1 93 ? -0.705 1.908 -18.517 1.00 77.50 93 TYR A O 1
ATOM 749 N N . ASP A 1 94 ? -2.812 2.378 -17.876 1.00 74.06 94 ASP A N 1
ATOM 750 C CA . ASP A 1 94 ? -3.413 1.166 -18.447 1.00 74.06 94 ASP A CA 1
ATOM 751 C C . ASP A 1 94 ? -3.169 1.075 -19.961 1.00 74.06 94 ASP A C 1
ATOM 753 O O . ASP A 1 94 ? -2.879 0.003 -20.490 1.00 74.06 94 ASP A O 1
ATOM 757 N N . ARG A 1 95 ? -3.214 2.217 -20.663 1.00 80.50 95 ARG A N 1
ATOM 758 C CA . ARG A 1 95 ? -2.952 2.288 -22.109 1.00 80.50 95 ARG A CA 1
ATOM 759 C C . ARG A 1 95 ? -1.479 2.060 -22.454 1.00 80.50 95 ARG A C 1
ATOM 761 O O . ARG A 1 95 ? -1.204 1.292 -23.368 1.00 80.50 95 ARG A O 1
ATOM 768 N N . MET A 1 96 ? -0.544 2.661 -21.711 1.00 82.50 96 MET A N 1
ATOM 769 C CA . MET A 1 96 ? 0.891 2.374 -21.858 1.00 82.50 96 MET A CA 1
ATOM 770 C C . MET A 1 96 ? 1.197 0.922 -21.530 1.00 82.50 96 MET A C 1
ATOM 772 O O . MET A 1 96 ? 1.955 0.281 -22.242 1.00 82.50 96 MET A O 1
ATOM 776 N N . TYR A 1 97 ? 0.597 0.394 -20.468 1.00 80.88 97 TYR A N 1
ATOM 777 C CA . TYR A 1 97 ? 0.780 -0.986 -20.052 1.00 80.88 97 TYR A CA 1
ATOM 778 C C . TYR A 1 97 ? 0.330 -1.952 -21.153 1.00 80.88 97 TYR A C 1
ATOM 780 O O . TYR A 1 97 ? 1.083 -2.853 -21.515 1.00 80.88 97 TYR A O 1
ATOM 788 N N . ALA A 1 98 ? -0.862 -1.742 -21.720 1.00 76.62 98 ALA A N 1
ATOM 789 C CA . ALA A 1 98 ? -1.377 -2.554 -22.818 1.00 76.62 98 ALA A CA 1
ATOM 790 C C . ALA A 1 98 ? -0.498 -2.461 -24.079 1.00 76.62 98 ALA A C 1
ATOM 792 O O . ALA A 1 98 ? -0.201 -3.491 -24.682 1.00 76.62 98 ALA A O 1
ATOM 793 N N . ASP A 1 99 ? -0.040 -1.258 -24.446 1.00 85.06 99 ASP A N 1
ATOM 794 C CA . ASP A 1 99 ? 0.827 -1.048 -25.615 1.00 85.06 99 ASP A CA 1
ATOM 795 C C . ASP A 1 99 ? 2.210 -1.693 -25.434 1.00 85.06 99 ASP A C 1
ATOM 797 O O . ASP A 1 99 ? 2.659 -2.461 -26.282 1.00 85.06 99 ASP A O 1
ATOM 801 N N . ILE A 1 100 ? 2.858 -1.476 -24.284 1.00 83.06 100 ILE A N 1
ATOM 802 C CA . ILE A 1 100 ? 4.135 -2.115 -23.929 1.00 83.06 100 ILE A CA 1
ATOM 803 C C . ILE A 1 100 ? 3.983 -3.639 -23.928 1.00 83.06 100 ILE A C 1
ATOM 805 O O . ILE A 1 100 ? 4.825 -4.339 -24.486 1.00 83.06 100 ILE A O 1
ATOM 809 N N . LYS A 1 101 ? 2.897 -4.170 -23.353 1.00 80.94 101 LYS A N 1
ATOM 810 C CA . LYS A 1 101 ? 2.614 -5.612 -23.334 1.00 80.94 101 LYS A CA 1
ATOM 811 C C . LYS A 1 101 ? 2.500 -6.184 -24.751 1.00 80.94 101 LYS A C 1
ATOM 813 O O . LYS A 1 101 ? 3.111 -7.215 -25.030 1.00 80.94 101 LYS A O 1
ATOM 818 N N . ALA A 1 102 ? 1.783 -5.500 -25.644 1.00 81.00 102 ALA A N 1
ATOM 819 C CA . ALA A 1 102 ? 1.671 -5.896 -27.045 1.00 81.00 102 ALA A CA 1
ATOM 820 C C . ALA A 1 102 ? 3.031 -5.844 -27.769 1.00 81.00 102 ALA A C 1
ATOM 822 O O . ALA A 1 102 ? 3.411 -6.806 -28.436 1.00 81.00 102 ALA A O 1
ATOM 823 N N . LYS A 1 103 ? 3.808 -4.766 -27.585 1.00 84.31 103 LYS A N 1
ATOM 824 C CA . LYS A 1 103 ? 5.140 -4.585 -28.195 1.00 84.31 103 LYS A CA 1
ATOM 825 C C . LYS A 1 103 ? 6.187 -5.587 -27.704 1.00 84.31 103 LYS A C 1
ATOM 827 O O . LYS A 1 103 ? 7.046 -6.001 -28.475 1.00 84.31 103 LYS A O 1
ATOM 832 N N . LEU A 1 104 ? 6.096 -6.033 -26.449 1.00 79.75 104 LEU A N 1
ATOM 833 C CA . LEU A 1 104 ? 6.928 -7.113 -25.901 1.00 79.75 104 LEU A CA 1
ATOM 834 C C . LEU A 1 104 ? 6.607 -8.489 -26.518 1.00 79.75 104 LEU A C 1
ATOM 836 O O . LEU A 1 104 ? 7.260 -9.476 -26.174 1.00 79.75 104 LEU A O 1
ATOM 840 N N . GLY A 1 105 ? 5.626 -8.571 -27.426 1.00 69.69 105 GLY A N 1
ATOM 841 C CA . GLY A 1 105 ? 5.227 -9.808 -28.088 1.00 69.69 105 GLY A CA 1
ATOM 842 C C . GLY A 1 105 ? 4.466 -10.755 -27.166 1.00 69.69 105 GLY A C 1
ATOM 843 O O . GLY A 1 105 ? 4.500 -11.965 -27.378 1.00 69.69 105 GLY A O 1
ATOM 844 N N . VAL A 1 106 ? 3.802 -10.231 -26.129 1.00 54.72 106 VAL A N 1
ATOM 845 C CA . VAL A 1 106 ? 2.863 -11.020 -25.326 1.00 54.72 106 VAL A CA 1
ATOM 846 C C . VAL A 1 106 ? 1.566 -11.128 -26.138 1.00 54.72 106 VAL A C 1
ATOM 848 O O . VAL A 1 106 ? 0.956 -10.090 -26.404 1.00 54.72 106 VAL A O 1
ATOM 851 N N . PRO A 1 107 ? 1.153 -12.326 -26.594 1.00 39.69 107 PRO A N 1
ATOM 852 C CA . PRO A 1 107 ? -0.007 -12.463 -27.468 1.00 39.69 107 PRO A CA 1
ATOM 853 C C . PRO A 1 107 ? -1.273 -11.896 -26.810 1.00 39.69 107 PRO A C 1
ATOM 855 O O . PRO A 1 107 ? -1.559 -12.157 -25.641 1.00 39.69 107 PRO A O 1
ATOM 858 N N . VAL A 1 108 ? -2.023 -11.095 -27.575 1.00 40.50 108 VAL A N 1
ATOM 859 C CA . VAL A 1 108 ? -3.369 -10.636 -27.209 1.00 40.50 108 VAL A CA 1
ATOM 860 C C . VAL A 1 108 ? -4.338 -11.742 -27.610 1.00 40.50 108 VAL A C 1
ATOM 862 O O . VAL A 1 108 ? -4.901 -11.721 -28.701 1.00 40.50 108 VAL A O 1
ATOM 865 N N . GLU A 1 109 ? -4.493 -12.751 -26.763 1.00 36.72 109 GLU A N 1
ATOM 866 C CA . GLU A 1 109 ? -5.587 -13.703 -26.918 1.00 36.72 109 GLU A CA 1
ATOM 867 C C . GLU A 1 109 ? -6.861 -13.125 -26.288 1.00 36.72 109 GLU A C 1
ATOM 869 O O . GLU A 1 109 ? -6.871 -12.680 -25.138 1.00 36.72 109 GLU A O 1
ATOM 874 N N . VAL A 1 110 ? -7.952 -13.119 -27.060 1.00 45.69 110 VAL A N 1
ATOM 875 C CA . VAL A 1 110 ? -9.306 -13.002 -26.512 1.00 45.69 110 VAL A CA 1
ATOM 876 C C . VAL A 1 110 ? -9.558 -14.301 -25.754 1.00 45.69 110 VAL A C 1
ATOM 878 O O . VAL A 1 110 ? -9.857 -15.321 -26.365 1.00 45.69 110 VAL A O 1
ATOM 881 N N . LEU A 1 111 ? -9.368 -14.276 -24.439 1.00 34.12 111 LEU A N 1
ATOM 882 C CA . LEU A 1 111 ? -9.519 -15.441 -23.578 1.00 34.12 111 LEU A CA 1
ATOM 883 C C . LEU A 1 111 ? -10.440 -15.114 -22.410 1.00 34.12 111 LEU A C 1
ATOM 885 O O . LEU A 1 111 ? -10.212 -14.173 -21.647 1.00 34.12 111 LEU A O 1
ATOM 889 N N . GLU A 1 112 ? -11.470 -15.944 -22.267 1.00 32.84 112 GLU A N 1
ATOM 890 C CA . GLU A 1 112 ? -12.009 -16.271 -20.952 1.00 32.84 112 GLU A CA 1
ATOM 891 C C . GLU A 1 112 ? -10.838 -16.650 -20.025 1.00 32.84 112 GLU A C 1
ATOM 893 O O . GLU A 1 112 ? -9.860 -17.248 -20.476 1.00 32.84 112 GLU A O 1
ATOM 898 N N . PRO A 1 113 ? -10.856 -16.215 -18.761 1.00 35.59 113 PRO A N 1
ATOM 899 C CA . PRO A 1 113 ? -9.623 -15.969 -18.036 1.00 35.59 113 PRO A CA 1
ATOM 900 C C . PRO A 1 113 ? -8.967 -17.278 -17.589 1.00 35.59 113 PRO A C 1
ATOM 902 O O . PRO A 1 113 ? -9.462 -17.882 -16.649 1.00 35.59 113 PRO A O 1
ATOM 905 N N . GLU A 1 114 ? -7.821 -17.657 -18.173 1.00 35.50 114 GLU A N 1
ATOM 906 C CA . GLU A 1 114 ? -6.791 -18.443 -17.472 1.00 35.50 114 GLU A CA 1
ATOM 907 C C . GLU A 1 114 ? -5.360 -18.294 -18.058 1.00 35.50 114 GLU A C 1
ATOM 909 O O . GLU A 1 114 ? -5.072 -18.642 -19.197 1.00 35.50 114 GLU A O 1
ATOM 914 N N . VAL A 1 115 ? -4.485 -17.772 -17.183 1.00 37.38 115 VAL A N 1
ATOM 915 C CA . VAL A 1 115 ? -3.023 -17.936 -16.982 1.00 37.38 115 VAL A CA 1
ATOM 916 C C . VAL A 1 115 ? -2.017 -17.629 -18.109 1.00 37.38 115 VAL A C 1
ATOM 918 O O . VAL A 1 115 ? -1.547 -18.497 -18.837 1.00 37.38 115 VAL A O 1
ATOM 921 N N . ILE A 1 116 ? -1.511 -16.391 -18.078 1.00 35.78 116 ILE A N 1
ATOM 922 C CA . ILE A 1 116 ? -0.130 -16.039 -18.453 1.00 35.78 116 ILE A CA 1
ATOM 923 C C . ILE A 1 116 ? 0.735 -16.239 -17.190 1.00 35.78 116 ILE A C 1
ATOM 925 O O . ILE A 1 116 ? 0.283 -15.864 -16.109 1.00 35.78 116 ILE A O 1
ATOM 929 N N . GLU A 1 117 ? 1.950 -16.801 -17.290 1.00 40.09 117 GLU A N 1
ATOM 930 C CA . GLU A 1 117 ? 2.931 -16.851 -16.182 1.00 40.09 117 GLU A CA 1
ATOM 931 C C . GLU A 1 117 ? 3.367 -15.426 -15.778 1.00 40.09 117 GLU A C 1
ATOM 933 O O . GLU A 1 117 ? 4.393 -14.890 -1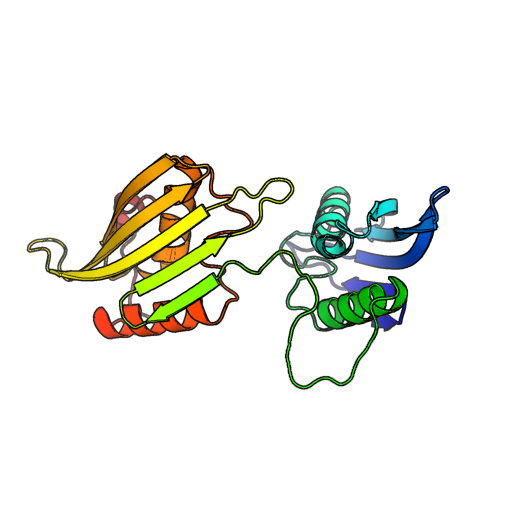6.197 1.00 40.09 117 GLU A O 1
ATOM 938 N N . GLU A 1 118 ? 2.519 -14.783 -14.982 1.00 34.47 118 GLU A N 1
ATOM 939 C CA . GLU A 1 118 ? 2.819 -13.629 -14.151 1.00 34.47 118 GLU A CA 1
ATOM 940 C C . GLU A 1 118 ? 3.720 -14.069 -12.989 1.00 34.47 118 GLU A C 1
ATOM 942 O O . GLU A 1 118 ? 3.661 -15.214 -12.531 1.00 34.47 118 GLU A O 1
ATOM 947 N N . ALA A 1 119 ? 4.500 -13.140 -12.428 1.00 35.62 119 ALA A N 1
ATOM 948 C CA . ALA A 1 119 ? 4.858 -13.256 -11.019 1.00 35.62 119 ALA A CA 1
ATOM 949 C C . ALA A 1 119 ? 3.548 -13.496 -10.262 1.00 35.62 119 ALA A C 1
ATOM 951 O O . ALA A 1 119 ? 2.718 -12.589 -10.229 1.00 35.62 119 ALA A O 1
ATOM 952 N N . VAL A 1 120 ? 3.340 -14.723 -9.763 1.00 36.62 120 VAL A N 1
ATOM 953 C CA . VAL A 1 120 ? 2.068 -15.158 -9.173 1.00 36.62 120 VAL A CA 1
ATOM 954 C C . VAL A 1 120 ? 1.618 -14.060 -8.214 1.00 36.62 120 VAL A C 1
ATOM 956 O O . VAL A 1 120 ? 2.315 -13.844 -7.212 1.00 36.62 120 VAL A O 1
ATOM 959 N N . PRO A 1 121 ? 0.532 -13.314 -8.517 1.00 43.22 121 PRO A N 1
ATOM 960 C CA . PRO A 1 121 ? 0.072 -12.273 -7.621 1.00 43.22 121 PRO A CA 1
ATOM 961 C C . PRO A 1 121 ? -0.122 -12.934 -6.265 1.00 43.22 121 PRO A C 1
ATOM 963 O O . PRO A 1 121 ? -0.567 -14.089 -6.214 1.00 43.22 121 PRO A O 1
ATOM 966 N N . PRO A 1 122 ? 0.275 -12.270 -5.168 1.00 51.56 122 PRO A N 1
ATOM 967 C CA . PRO A 1 122 ? 0.220 -12.921 -3.889 1.00 51.56 122 PRO A CA 1
ATOM 968 C C . PRO A 1 122 ? -1.205 -13.423 -3.672 1.00 51.56 122 PRO A C 1
ATOM 970 O O . PRO A 1 122 ? -2.148 -12.644 -3.815 1.00 51.56 122 PRO A O 1
ATOM 973 N N . VAL A 1 123 ? -1.354 -14.724 -3.408 1.00 63.53 123 VAL A N 1
ATOM 974 C CA . VAL A 1 123 ? -2.660 -15.365 -3.263 1.00 63.53 123 VAL A CA 1
ATOM 975 C C . VAL A 1 123 ? -3.363 -14.630 -2.145 1.00 63.53 123 VAL A C 1
ATOM 977 O O . VAL A 1 123 ? -2.925 -14.704 -0.998 1.00 63.53 123 VAL A O 1
ATOM 980 N N . SER A 1 124 ? -4.389 -13.867 -2.503 1.00 73.88 124 SER A N 1
ATOM 981 C CA . SER A 1 124 ? -5.126 -13.051 -1.559 1.00 73.88 124 SER A CA 1
ATOM 982 C C . SER A 1 124 ? -6.526 -13.608 -1.422 1.00 73.88 124 SER A C 1
ATOM 984 O O . SER A 1 124 ? -7.210 -13.870 -2.411 1.00 73.88 124 SER A O 1
ATOM 986 N N . LYS A 1 125 ? -6.931 -13.843 -0.179 1.00 81.56 125 LYS A N 1
ATOM 987 C CA . LYS A 1 125 ? -8.278 -14.286 0.147 1.00 81.56 125 LYS A CA 1
ATOM 988 C C . LYS A 1 125 ? -8.755 -13.473 1.329 1.00 81.56 125 LYS A C 1
ATOM 990 O O . LYS A 1 125 ? -8.171 -13.541 2.405 1.00 81.56 125 LYS A O 1
ATOM 995 N N . TYR A 1 126 ? -9.808 -12.713 1.092 1.00 84.62 126 TYR A N 1
ATOM 996 C CA . TYR A 1 126 ? -10.513 -11.983 2.125 1.00 84.62 126 TYR A CA 1
ATOM 997 C C . TYR A 1 126 ? -11.738 -12.778 2.580 1.00 84.62 126 TYR A C 1
ATOM 999 O O . TYR A 1 126 ? -12.478 -13.322 1.755 1.00 84.62 126 TYR A O 1
ATOM 1007 N N . THR A 1 127 ? -11.963 -12.789 3.886 1.00 87.12 127 THR A N 1
ATOM 1008 C CA . THR A 1 127 ? -13.234 -13.113 4.535 1.00 87.12 127 THR A CA 1
ATOM 1009 C C . THR A 1 127 ? -13.452 -12.122 5.676 1.00 87.12 127 THR A C 1
ATOM 1011 O O . THR A 1 127 ? -12.515 -11.455 6.102 1.00 87.12 127 THR A O 1
ATOM 1014 N N . GLU A 1 128 ? -14.672 -12.007 6.190 1.00 90.69 128 GLU A N 1
ATOM 1015 C CA . GLU A 1 128 ? -14.941 -11.129 7.335 1.00 90.69 128 GLU A CA 1
ATOM 1016 C C . GLU A 1 128 ? -13.978 -11.427 8.504 1.00 90.69 128 GLU A C 1
ATOM 1018 O O . GLU A 1 128 ? -13.758 -12.590 8.852 1.00 90.69 128 GLU A O 1
ATOM 1023 N N . GLY A 1 129 ? -13.354 -10.388 9.067 1.00 91.75 129 GLY A N 1
ATOM 1024 C CA . GLY A 1 129 ? -12.356 -10.515 10.138 1.00 91.75 129 GLY A CA 1
ATOM 1025 C C . GLY A 1 129 ? -10.998 -11.114 9.737 1.00 91.75 129 GLY A C 1
ATOM 1026 O O . GLY A 1 129 ? -10.144 -11.303 10.608 1.00 91.75 129 GLY A O 1
ATOM 1027 N N . HIS A 1 130 ? -10.758 -11.441 8.458 1.00 93.06 130 HIS A N 1
ATOM 1028 C CA . HIS A 1 130 ? -9.530 -12.130 8.038 1.00 93.06 130 HIS A CA 1
ATOM 1029 C C . HIS A 1 130 ? -9.062 -11.805 6.612 1.00 93.06 130 HIS A C 1
ATOM 1031 O O . HIS A 1 130 ? -9.816 -11.829 5.641 1.00 93.06 130 HIS A O 1
ATOM 1037 N N . LEU A 1 131 ? -7.758 -11.574 6.472 1.00 90.94 131 LEU A N 1
ATOM 1038 C CA . LEU A 1 131 ? -7.077 -11.498 5.186 1.00 90.94 131 LEU A CA 1
ATOM 1039 C C . LEU A 1 131 ? -5.917 -12.489 5.151 1.00 90.94 131 LEU A C 1
ATOM 1041 O O . LEU A 1 131 ? -4.964 -12.363 5.918 1.00 90.94 131 LEU A O 1
ATOM 1045 N N . HIS A 1 132 ? -5.945 -13.396 4.183 1.00 87.19 132 HIS A N 1
ATOM 1046 C CA . HIS A 1 132 ? -4.775 -14.159 3.774 1.00 87.19 132 HIS A CA 1
ATOM 1047 C C . HIS A 1 132 ? -4.051 -13.455 2.624 1.00 87.19 132 HIS A C 1
ATOM 1049 O O . HIS A 1 132 ? -4.691 -12.966 1.683 1.00 87.19 132 HIS A O 1
ATOM 1055 N N . ARG A 1 133 ? -2.716 -13.449 2.663 1.00 85.31 133 ARG A N 1
ATOM 1056 C CA . ARG A 1 133 ? -1.865 -12.994 1.564 1.00 85.31 133 ARG A CA 1
ATOM 1057 C C . ARG A 1 133 ? -0.552 -13.761 1.500 1.00 85.31 133 ARG A C 1
ATOM 1059 O O . ARG A 1 133 ? 0.212 -13.755 2.459 1.00 85.31 133 ARG A O 1
ATOM 1066 N N . ALA A 1 134 ? -0.233 -14.332 0.343 1.00 81.56 134 ALA A N 1
ATOM 1067 C CA . ALA A 1 134 ? 1.010 -15.080 0.175 1.00 81.56 134 ALA A CA 1
ATOM 1068 C C . ALA A 1 134 ? 1.704 -14.804 -1.153 1.00 81.56 134 ALA A C 1
ATOM 1070 O O . ALA A 1 134 ? 1.139 -15.096 -2.198 1.00 81.56 134 ALA A O 1
ATOM 1071 N N . ASN A 1 135 ? 2.947 -14.326 -1.132 1.00 78.69 135 ASN A N 1
ATOM 1072 C CA . ASN A 1 135 ? 3.791 -14.297 -2.320 1.00 78.69 135 ASN A CA 1
ATOM 1073 C C . ASN A 1 135 ? 4.504 -15.643 -2.487 1.00 78.69 135 ASN A C 1
ATOM 1075 O O . ASN A 1 135 ? 5.394 -15.969 -1.705 1.00 78.69 135 ASN A O 1
ATOM 1079 N N . LYS A 1 136 ? 4.130 -16.417 -3.509 1.00 73.88 136 LYS A N 1
ATOM 1080 C CA . LYS A 1 136 ? 4.690 -17.759 -3.752 1.00 73.88 136 LYS A CA 1
ATOM 1081 C C . LYS A 1 136 ? 5.986 -17.748 -4.562 1.00 73.88 136 LYS A C 1
ATOM 1083 O O . LYS A 1 136 ? 6.669 -18.765 -4.608 1.00 73.88 136 LYS A O 1
ATOM 1088 N N . VAL A 1 137 ? 6.324 -16.622 -5.191 1.00 66.69 137 VAL A N 1
ATOM 1089 C CA . VAL A 1 137 ? 7.482 -16.501 -6.083 1.00 66.69 137 VAL A CA 1
ATOM 1090 C C . VAL A 1 137 ? 8.368 -15.359 -5.601 1.00 66.69 137 VAL A C 1
ATOM 1092 O O . VAL A 1 137 ? 7.923 -14.219 -5.481 1.00 66.69 137 VAL A O 1
ATOM 1095 N N . ALA A 1 138 ? 9.637 -15.648 -5.319 1.00 67.88 138 ALA A N 1
ATOM 1096 C CA . ALA A 1 138 ? 10.601 -14.590 -5.036 1.00 67.88 138 ALA A CA 1
ATOM 1097 C C . ALA A 1 138 ? 10.854 -13.763 -6.306 1.00 67.88 138 ALA A C 1
ATOM 1099 O O . ALA A 1 138 ? 11.047 -14.314 -7.387 1.00 67.88 138 ALA A O 1
ATOM 1100 N N . SER A 1 139 ? 10.894 -12.442 -6.167 1.00 64.25 139 SER A N 1
ATOM 1101 C CA . SER A 1 139 ? 11.297 -11.510 -7.224 1.00 64.25 139 SER A CA 1
ATOM 1102 C C . SER A 1 139 ? 12.262 -10.466 -6.660 1.00 64.25 139 SER A C 1
ATOM 1104 O O . SER A 1 139 ? 12.466 -10.399 -5.444 1.00 64.25 139 SER A O 1
ATOM 1106 N N . ASN A 1 140 ? 12.902 -9.667 -7.521 1.00 59.38 140 ASN A N 1
ATOM 1107 C CA . ASN A 1 140 ? 13.899 -8.682 -7.093 1.00 59.38 140 ASN A CA 1
ATOM 1108 C C . ASN A 1 140 ? 13.330 -7.736 -6.022 1.00 59.38 140 ASN A C 1
ATOM 1110 O O . ASN A 1 140 ? 12.492 -6.879 -6.295 1.00 59.38 140 ASN A O 1
ATOM 1114 N N . GLY A 1 141 ? 13.801 -7.910 -4.784 1.00 66.62 141 GLY A N 1
ATOM 1115 C CA . GLY A 1 141 ? 13.373 -7.130 -3.624 1.00 66.62 141 GLY A CA 1
ATOM 1116 C C . GLY A 1 141 ? 12.070 -7.585 -2.958 1.00 66.62 141 GLY A C 1
ATOM 1117 O O . GLY A 1 141 ? 11.627 -6.897 -2.045 1.00 66.62 141 GLY A O 1
ATOM 1118 N N . CYS A 1 142 ? 11.463 -8.711 -3.358 1.00 67.25 142 CYS A N 1
ATOM 1119 C CA . CYS A 1 142 ? 10.272 -9.280 -2.720 1.00 67.25 142 CYS A CA 1
ATOM 1120 C C . CYS A 1 142 ? 10.457 -10.783 -2.423 1.00 67.25 142 CYS A C 1
ATOM 1122 O O . CYS A 1 142 ? 10.493 -11.590 -3.355 1.00 67.25 142 CYS A O 1
ATOM 1124 N N . PRO A 1 143 ? 10.5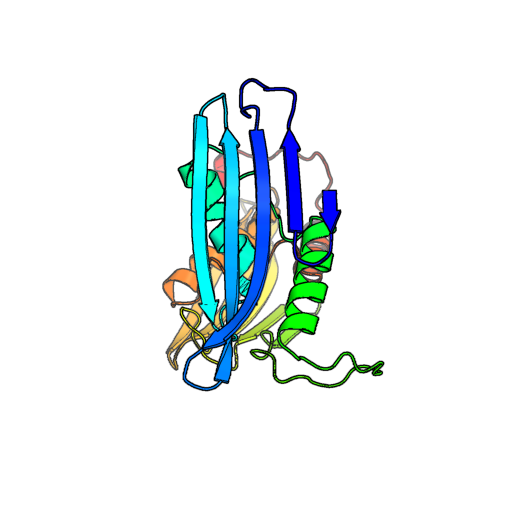69 -11.184 -1.143 1.00 78.31 143 PRO A N 1
ATOM 1125 C CA . PRO A 1 143 ? 10.760 -12.578 -0.764 1.00 78.31 143 PRO A CA 1
ATOM 1126 C C . PRO A 1 143 ? 9.482 -13.404 -0.927 1.00 78.31 143 PRO A C 1
ATOM 1128 O O . PRO A 1 143 ? 8.382 -12.861 -1.071 1.00 78.31 143 PRO A O 1
ATOM 1131 N N . VAL A 1 144 ? 9.626 -14.727 -0.837 1.00 82.44 144 VAL A N 1
ATOM 1132 C CA . VAL A 1 144 ? 8.486 -15.624 -0.611 1.00 82.44 144 VAL A CA 1
ATOM 1133 C C . VAL A 1 144 ? 7.963 -15.387 0.803 1.00 82.44 144 VAL A C 1
ATOM 1135 O O . VAL A 1 144 ? 8.738 -15.369 1.766 1.00 82.44 144 VAL A O 1
ATOM 1138 N N . TYR A 1 145 ? 6.652 -15.207 0.927 1.00 86.25 145 TYR A N 1
ATOM 1139 C CA . TYR A 1 145 ? 5.997 -15.056 2.221 1.00 86.25 145 TYR A CA 1
ATOM 1140 C C . TYR A 1 145 ? 4.566 -15.589 2.202 1.00 86.25 145 TYR A C 1
ATOM 1142 O O . TYR A 1 145 ? 3.930 -15.658 1.153 1.00 86.25 145 TYR A O 1
ATOM 1150 N N . SER A 1 146 ? 4.044 -15.899 3.383 1.00 88.25 146 SER A N 1
ATOM 1151 C CA . SER A 1 146 ? 2.627 -16.143 3.653 1.00 88.25 146 SER A CA 1
ATOM 1152 C C . SER A 1 146 ? 2.241 -15.379 4.909 1.00 88.25 146 SER A C 1
ATOM 1154 O O . SER A 1 146 ? 3.017 -15.342 5.858 1.00 88.25 146 SER A O 1
ATOM 1156 N N . LEU A 1 147 ? 1.070 -14.762 4.918 1.00 89.94 147 LEU A N 1
ATOM 1157 C CA . LEU A 1 147 ? 0.581 -13.960 6.026 1.00 89.94 147 LEU A CA 1
ATOM 1158 C C . LEU A 1 147 ? -0.925 -14.123 6.165 1.00 89.94 147 LEU A C 1
ATOM 1160 O O . LEU A 1 147 ? -1.665 -13.983 5.196 1.00 89.94 147 LEU A O 1
ATOM 1164 N N . ASP A 1 148 ? -1.361 -14.300 7.398 1.00 91.69 148 ASP A N 1
ATOM 1165 C CA . ASP A 1 148 ? -2.740 -14.200 7.825 1.00 91.69 148 ASP A CA 1
ATOM 1166 C C . ASP A 1 148 ? -2.881 -13.019 8.785 1.00 91.69 148 ASP A C 1
ATOM 1168 O O . ASP A 1 148 ? -2.210 -12.943 9.816 1.00 91.69 148 ASP A O 1
ATOM 1172 N N . MET A 1 149 ? -3.762 -12.087 8.437 1.00 94.31 149 MET A N 1
ATOM 1173 C CA . MET A 1 149 ? -4.175 -10.980 9.286 1.00 94.31 149 MET A CA 1
ATOM 1174 C C . MET A 1 149 ? -5.576 -11.256 9.805 1.00 94.31 149 MET A C 1
ATOM 1176 O O . MET A 1 149 ? -6.534 -11.223 9.040 1.00 94.31 149 MET A O 1
ATOM 1180 N N . TYR A 1 150 ? -5.687 -11.493 11.104 1.00 95.69 150 TYR A N 1
ATOM 1181 C CA . TYR A 1 150 ? -6.953 -11.597 11.819 1.00 95.69 150 TYR A CA 1
ATOM 1182 C C . TYR A 1 150 ? -7.234 -10.276 12.516 1.00 95.69 150 TYR A C 1
ATOM 1184 O O . TYR A 1 150 ? -6.317 -9.680 13.089 1.00 95.69 150 TYR A O 1
ATOM 1192 N N . TYR A 1 151 ? -8.481 -9.829 12.496 1.00 96.50 151 TYR A N 1
ATOM 1193 C CA . TYR A 1 151 ? -8.882 -8.627 13.207 1.00 96.50 151 TYR A CA 1
ATOM 1194 C C . TYR A 1 151 ? -10.295 -8.754 13.765 1.00 96.50 151 TYR A C 1
ATOM 1196 O O . TYR A 1 151 ? -11.183 -9.323 13.134 1.00 96.50 151 TYR A O 1
ATOM 1204 N N . ASP A 1 152 ? -10.490 -8.205 14.959 1.00 96.81 152 ASP A N 1
ATOM 1205 C CA . ASP A 1 152 ? -11.788 -8.139 15.625 1.00 96.81 152 ASP A CA 1
ATOM 1206 C C . ASP A 1 152 ? -11.832 -6.946 16.592 1.00 96.81 152 ASP A C 1
ATOM 1208 O O . ASP A 1 152 ? -10.821 -6.273 16.816 1.00 96.81 152 ASP A O 1
ATOM 1212 N N . VAL A 1 153 ? -12.999 -6.667 17.168 1.00 96.19 153 VAL A N 1
ATOM 1213 C CA . VAL A 1 153 ? -13.181 -5.600 18.156 1.00 96.19 153 VAL A CA 1
ATOM 1214 C C . VAL A 1 153 ? -13.039 -6.156 19.566 1.00 96.19 153 VAL A C 1
ATOM 1216 O O . VAL A 1 153 ? -13.827 -6.990 20.011 1.00 96.19 153 VAL A O 1
ATOM 1219 N N . ARG A 1 154 ? -12.060 -5.639 20.309 1.00 96.06 154 ARG A N 1
ATOM 1220 C CA . ARG A 1 154 ? -11.918 -5.877 21.749 1.00 96.06 154 ARG A CA 1
ATOM 1221 C C . ARG A 1 154 ? -12.556 -4.723 22.514 1.00 96.06 154 ARG A C 1
ATOM 1223 O O . ARG A 1 154 ? -12.362 -3.568 22.159 1.00 96.06 154 ARG A O 1
ATOM 1230 N N . GLN A 1 155 ? -13.277 -5.027 23.589 1.00 94.56 155 GLN A N 1
ATOM 1231 C CA . GLN A 1 155 ? -13.733 -4.004 24.531 1.00 94.56 155 GLN A CA 1
ATOM 1232 C C . GLN A 1 155 ? -12.669 -3.792 25.606 1.00 94.56 155 GLN A C 1
ATOM 1234 O O . GLN A 1 155 ? -12.396 -4.692 26.405 1.00 94.56 155 GLN A O 1
ATOM 1239 N N . ASP A 1 156 ? -12.057 -2.615 25.607 1.00 95.06 156 ASP A N 1
ATOM 1240 C CA . ASP A 1 156 ? -11.185 -2.158 26.675 1.00 95.06 156 ASP A CA 1
ATOM 1241 C C . ASP A 1 156 ? -12.001 -1.408 27.743 1.00 95.06 156 ASP A C 1
ATOM 1243 O O . ASP A 1 156 ? -12.838 -0.572 27.398 1.00 95.06 156 ASP A O 1
ATOM 1247 N N . PRO A 1 157 ? -11.796 -1.682 29.043 1.00 92.44 157 PRO A N 1
ATOM 1248 C CA . PRO A 1 157 ? -12.553 -1.020 30.105 1.00 92.44 157 PRO A CA 1
ATOM 1249 C C . PRO A 1 157 ? -12.274 0.486 30.229 1.00 92.44 157 PRO A C 1
ATOM 1251 O O . PRO A 1 157 ? -13.078 1.182 30.846 1.00 92.44 157 PRO A O 1
ATOM 1254 N N . VAL A 1 158 ? -11.154 0.983 29.693 1.00 92.44 158 VAL A N 1
ATOM 1255 C CA . VAL A 1 158 ? -10.758 2.398 29.761 1.00 92.44 158 VAL A CA 1
ATOM 1256 C C . VAL A 1 158 ? -10.919 3.069 28.403 1.00 92.44 158 VAL A C 1
ATOM 1258 O O . VAL A 1 158 ? -11.555 4.115 28.314 1.00 92.44 158 VAL A O 1
ATOM 1261 N N . GLU A 1 159 ? -10.374 2.457 27.354 1.00 90.94 159 GLU A N 1
ATOM 1262 C CA . GLU A 1 159 ? -10.324 3.054 26.011 1.00 90.94 159 GLU A CA 1
ATOM 1263 C C . GLU A 1 159 ? -11.596 2.756 25.184 1.00 90.94 159 GLU A C 1
ATOM 1265 O O . GLU A 1 159 ? -11.840 3.369 24.145 1.00 90.94 159 GLU A O 1
ATOM 1270 N N . GLY A 1 160 ? -12.451 1.834 25.648 1.00 92.19 160 GLY A N 1
ATOM 1271 C CA . GLY A 1 160 ? -13.658 1.412 24.939 1.00 92.19 160 GLY A CA 1
ATOM 1272 C C . GLY A 1 160 ? -13.358 0.438 23.786 1.00 92.19 160 GLY A C 1
ATOM 1273 O O . GLY A 1 160 ? -12.471 -0.407 23.911 1.00 92.19 160 GLY A O 1
ATOM 1274 N N . PRO A 1 161 ? -14.113 0.469 22.671 1.00 94.62 16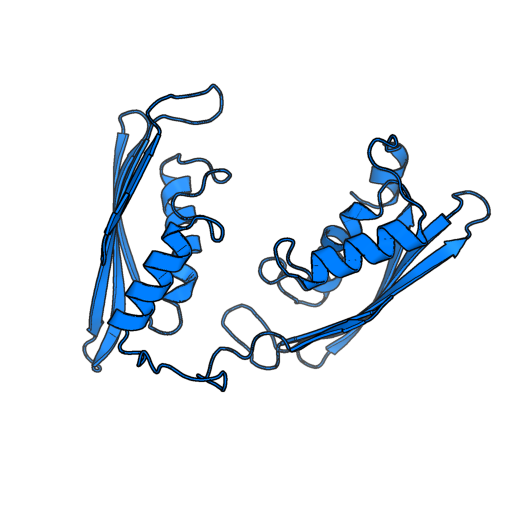1 PRO A N 1
ATOM 1275 C CA . PRO A 1 161 ? -13.895 -0.447 21.553 1.00 94.62 161 PRO A CA 1
ATOM 1276 C C . PRO A 1 161 ? -12.553 -0.177 20.854 1.00 94.62 161 PRO A C 1
ATOM 1278 O O . PRO A 1 161 ? -12.320 0.905 20.322 1.00 94.62 161 PRO A O 1
ATOM 1281 N N . MET A 1 162 ? -11.707 -1.200 20.793 1.00 96.12 162 MET A N 1
ATOM 1282 C CA . MET A 1 162 ? -10.391 -1.188 20.154 1.00 96.12 162 MET A CA 1
ATOM 1283 C C . MET A 1 162 ? -10.377 -2.176 18.988 1.00 96.12 162 MET A C 1
ATOM 1285 O O . MET A 1 162 ? -10.896 -3.289 19.104 1.00 96.12 162 MET A O 1
ATOM 1289 N N . LEU A 1 163 ? -9.745 -1.813 17.873 1.00 97.19 163 LEU A N 1
ATOM 1290 C CA . LEU A 1 163 ? -9.426 -2.774 16.820 1.00 97.19 163 LEU A CA 1
ATOM 1291 C C . LEU A 1 163 ? -8.233 -3.612 17.277 1.00 97.19 163 LEU A C 1
ATOM 1293 O O . LEU A 1 163 ? -7.131 -3.083 17.381 1.00 97.19 163 LEU A O 1
ATOM 1297 N N . SER A 1 164 ? -8.430 -4.906 17.506 1.00 97.56 164 SER A N 1
ATOM 1298 C CA . SER A 1 164 ? -7.359 -5.840 17.855 1.00 97.56 164 SER A CA 1
ATOM 1299 C C . SER A 1 164 ? -6.935 -6.610 16.611 1.00 97.56 164 SER A C 1
ATOM 1301 O O . SER A 1 164 ? -7.762 -7.248 15.961 1.00 97.56 164 SER A O 1
ATOM 1303 N N . VAL A 1 165 ? -5.652 -6.540 16.254 1.00 96.81 165 VAL A N 1
ATOM 1304 C CA . VAL A 1 165 ? -5.096 -7.183 15.059 1.00 96.81 165 VAL A CA 1
ATOM 1305 C C . VAL A 1 165 ? -4.022 -8.184 15.449 1.00 96.81 165 VAL A C 1
ATOM 1307 O O . VAL A 1 165 ? -3.113 -7.887 16.226 1.00 96.81 165 VAL A O 1
ATOM 1310 N N . ARG A 1 166 ? -4.085 -9.367 14.837 1.00 97.25 166 ARG A N 1
ATOM 1311 C CA . ARG A 1 166 ? -3.086 -10.426 14.957 1.00 97.25 166 ARG A CA 1
ATOM 1312 C C . ARG A 1 166 ? -2.584 -10.829 13.580 1.00 97.25 166 ARG A C 1
ATOM 1314 O O . ARG A 1 166 ? -3.362 -11.236 12.721 1.00 97.25 166 ARG A O 1
ATOM 1321 N N . LEU A 1 167 ? -1.278 -10.740 13.393 1.00 95.75 167 LEU A N 1
ATOM 1322 C CA . LEU A 1 167 ? -0.571 -11.101 12.174 1.00 95.75 167 LEU A CA 1
ATOM 1323 C C . LEU A 1 167 ? 0.208 -12.387 12.425 1.00 95.75 167 LEU A C 1
ATOM 1325 O O . LEU A 1 167 ? 1.017 -12.431 13.344 1.00 95.75 167 LEU A O 1
ATOM 1329 N N . VAL A 1 168 ? -0.014 -13.412 11.613 1.00 94.81 168 VAL A N 1
ATOM 1330 C CA . VAL A 1 168 ? 0.752 -14.665 11.647 1.00 94.81 168 VAL A CA 1
ATOM 1331 C C . VAL A 1 168 ? 1.308 -14.903 10.267 1.00 94.81 168 VAL A C 1
ATOM 1333 O O . VAL A 1 168 ? 0.552 -14.905 9.302 1.00 94.81 168 VAL A O 1
ATOM 1336 N N . GLY A 1 169 ? 2.606 -15.119 10.146 1.00 91.88 169 GLY A N 1
ATOM 1337 C CA . GLY A 1 169 ? 3.176 -15.347 8.835 1.00 91.88 169 GLY A CA 1
ATOM 1338 C C . GLY A 1 169 ? 4.497 -16.076 8.847 1.00 91.88 169 GLY A C 1
ATOM 1339 O O . GLY A 1 169 ? 5.080 -16.360 9.886 1.00 91.88 169 GLY A O 1
ATOM 1340 N N . ASN A 1 170 ? 4.959 -16.348 7.638 1.00 90.12 170 ASN A N 1
ATOM 1341 C CA . ASN A 1 170 ? 6.278 -16.859 7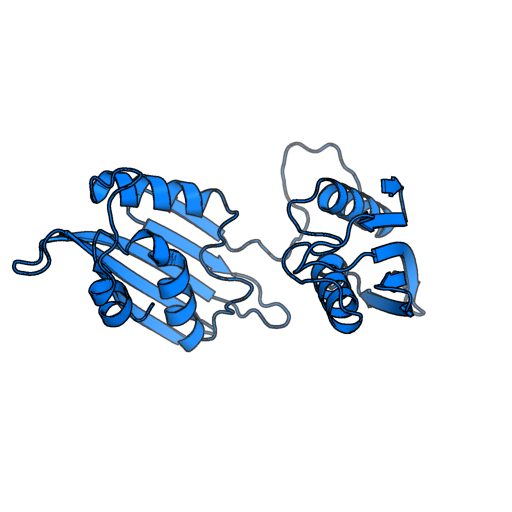.336 1.00 90.12 170 ASN A CA 1
ATOM 1342 C C . ASN A 1 170 ? 6.895 -15.964 6.261 1.00 90.12 170 ASN A C 1
ATOM 1344 O O . ASN A 1 170 ? 6.232 -15.640 5.275 1.00 90.12 170 ASN A O 1
ATOM 1348 N N . CYS A 1 171 ? 8.151 -15.568 6.432 1.00 88.94 171 CYS A N 1
ATOM 1349 C CA . CYS A 1 171 ? 8.917 -14.837 5.426 1.00 88.94 171 CYS A CA 1
ATOM 1350 C C . CYS A 1 171 ? 10.305 -15.466 5.304 1.00 88.94 171 CYS A C 1
ATOM 1352 O O . CYS A 1 171 ? 11.022 -15.583 6.299 1.00 88.94 171 CYS A O 1
ATOM 1354 N N . ASN A 1 172 ? 10.693 -15.894 4.096 1.00 84.88 172 ASN A N 1
ATOM 1355 C CA . ASN A 1 172 ? 11.960 -16.605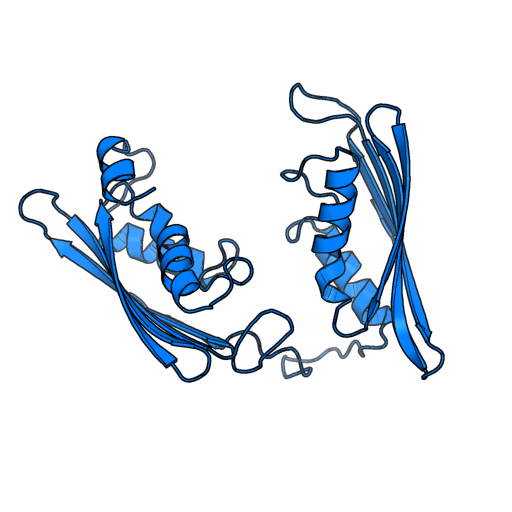 3.857 1.00 84.88 172 ASN A CA 1
ATOM 1356 C C . ASN A 1 172 ? 12.204 -17.782 4.829 1.00 84.88 172 ASN A C 1
ATOM 1358 O O . ASN A 1 172 ? 13.320 -17.978 5.312 1.00 84.88 172 ASN A O 1
ATOM 1362 N N . GLY A 1 173 ? 11.159 -18.549 5.153 1.00 83.62 173 GLY A N 1
ATOM 1363 C CA . GLY A 1 173 ? 11.267 -19.700 6.052 1.00 83.62 173 GLY A CA 1
ATOM 1364 C C . GLY A 1 173 ? 11.349 -19.346 7.539 1.00 83.62 173 GLY A C 1
ATOM 1365 O O . GLY A 1 173 ? 11.555 -20.244 8.349 1.00 83.62 173 GLY A O 1
ATOM 1366 N N . LYS A 1 174 ? 11.179 -18.073 7.917 1.00 91.06 174 LYS A N 1
ATOM 1367 C CA . LYS A 1 174 ? 11.091 -17.639 9.316 1.00 91.06 174 LYS A CA 1
ATOM 1368 C C . LYS A 1 174 ? 9.649 -17.319 9.678 1.00 91.06 174 LYS A C 1
ATOM 1370 O O . LYS A 1 174 ? 9.063 -16.406 9.093 1.00 91.06 174 LYS A O 1
ATOM 1375 N N . ASP A 1 175 ? 9.115 -18.051 10.646 1.00 93.69 175 ASP A N 1
ATOM 1376 C CA . ASP A 1 175 ? 7.796 -17.779 11.208 1.00 93.69 175 ASP A CA 1
ATOM 1377 C C . ASP A 1 175 ? 7.831 -16.538 12.104 1.00 93.69 175 ASP A C 1
ATOM 1379 O O . ASP A 1 175 ? 8.814 -16.281 12.806 1.00 93.69 175 ASP A O 1
ATOM 1383 N N . PHE A 1 176 ? 6.743 -15.777 12.091 1.00 94.88 176 PHE A N 1
ATOM 1384 C CA . PHE A 1 176 ? 6.524 -14.655 12.987 1.00 94.88 176 PHE A CA 1
ATOM 1385 C C . PHE A 1 176 ? 5.054 -14.556 13.391 1.00 94.88 176 PHE A C 1
ATOM 1387 O O . PHE A 1 176 ? 4.144 -14.889 12.629 1.00 94.88 176 PHE A O 1
ATOM 1394 N N . GLU A 1 177 ? 4.829 -14.039 14.594 1.00 96.50 177 GLU A N 1
ATOM 1395 C CA . GLU A 1 177 ? 3.517 -13.617 15.065 1.00 96.50 177 GLU A CA 1
ATOM 1396 C C . GLU A 1 177 ? 3.649 -12.236 15.702 1.00 96.50 177 GLU A C 1
ATOM 1398 O O . GLU A 1 177 ? 4.552 -11.988 16.500 1.00 96.50 177 GLU A O 1
ATOM 1403 N N . GLU A 1 178 ? 2.750 -11.331 15.337 1.00 96.56 178 GLU A N 1
ATOM 1404 C CA . GLU A 1 178 ? 2.715 -9.959 15.827 1.00 96.56 178 GLU A CA 1
ATOM 1405 C C . GLU A 1 178 ? 1.286 -9.583 16.200 1.00 96.56 178 GLU A C 1
ATOM 1407 O O . GLU A 1 178 ? 0.316 -10.054 15.599 1.00 96.56 178 GLU A O 1
ATOM 1412 N N . LYS A 1 179 ? 1.147 -8.708 17.193 1.00 96.69 179 LYS A N 1
ATOM 1413 C CA . LYS A 1 179 ? -0.146 -8.185 17.636 1.00 96.69 179 LYS A CA 1
ATOM 1414 C C . LYS A 1 179 ? -0.049 -6.686 17.824 1.00 96.69 179 LYS A C 1
ATOM 1416 O O . LYS A 1 179 ? 0.959 -6.186 18.317 1.00 96.69 179 LYS A O 1
ATOM 1421 N N . PHE A 1 180 ? -1.100 -5.980 17.441 1.00 95.50 180 PHE A N 1
ATOM 1422 C CA . PHE A 1 180 ? -1.249 -4.566 17.746 1.00 95.50 180 PHE A CA 1
ATOM 1423 C C . PHE A 1 180 ? -2.723 -4.227 17.915 1.00 95.50 180 PHE A C 1
ATOM 1425 O O . PHE A 1 180 ? -3.595 -4.926 17.398 1.00 95.50 180 PHE A O 1
ATOM 1432 N N . GLU A 1 181 ? -2.986 -3.145 18.632 1.00 96.19 181 GLU A N 1
ATOM 1433 C CA . GLU A 1 181 ? -4.330 -2.614 18.806 1.00 96.19 181 GLU A CA 1
ATOM 1434 C C . GLU A 1 181 ? -4.366 -1.162 18.343 1.00 96.19 181 GLU A C 1
ATOM 1436 O O . GLU A 1 181 ? -3.336 -0.490 18.362 1.00 96.19 181 GLU A O 1
ATOM 1441 N N . LEU A 1 182 ? -5.532 -0.708 17.890 1.00 95.25 182 LEU A N 1
ATOM 1442 C CA . LEU A 1 182 ? -5.778 0.683 17.518 1.00 95.25 182 LEU A CA 1
ATOM 1443 C C . LEU A 1 182 ? -7.055 1.172 18.180 1.00 95.25 182 LEU A C 1
ATOM 1445 O O . LEU A 1 182 ? -8.035 0.423 18.274 1.00 95.25 182 LEU A O 1
ATOM 1449 N N . HIS A 1 183 ? -7.056 2.437 18.584 1.00 95.44 183 HIS A N 1
ATOM 1450 C CA . HIS A 1 183 ? -8.266 3.089 19.065 1.00 95.44 183 HIS A CA 1
ATOM 1451 C C . HIS A 1 183 ? -9.310 3.153 17.946 1.00 95.44 183 HIS A C 1
ATOM 1453 O O . HIS A 1 183 ? -8.991 3.181 16.751 1.00 95.44 183 HIS A O 1
ATOM 1459 N N . ARG A 1 184 ? -10.593 3.152 18.322 1.00 93.44 184 ARG A N 1
ATOM 1460 C CA . ARG A 1 184 ? -11.712 3.187 17.366 1.00 93.44 184 ARG A CA 1
ATOM 1461 C C . ARG A 1 184 ? -11.542 4.291 16.322 1.00 93.44 184 ARG A C 1
ATOM 1463 O O . ARG A 1 184 ? -11.733 4.054 15.135 1.00 93.44 184 ARG A O 1
ATOM 1470 N N . ASP A 1 185 ? -11.180 5.484 16.762 1.00 89.25 185 ASP A N 1
ATOM 1471 C CA . ASP A 1 185 ? -11.031 6.688 15.949 1.00 89.25 185 ASP A CA 1
ATOM 1472 C C . ASP A 1 185 ? -9.723 6.754 15.152 1.00 89.25 185 ASP A C 1
ATOM 1474 O O . ASP A 1 185 ? -9.591 7.631 14.315 1.00 89.25 185 ASP A O 1
ATOM 1478 N N . THR A 1 186 ? -8.777 5.835 15.338 1.00 89.38 186 THR A N 1
ATOM 1479 C CA . THR A 1 186 ? -7.530 5.751 14.551 1.00 89.38 186 THR A CA 1
ATOM 1480 C C . THR A 1 186 ? -7.456 4.473 13.709 1.00 89.38 186 THR A C 1
ATOM 1482 O O . THR A 1 186 ? -6.554 4.324 12.873 1.00 89.38 186 THR A O 1
ATOM 1485 N N . ALA A 1 187 ? -8.427 3.567 13.878 1.00 90.12 187 ALA A N 1
ATOM 1486 C CA . ALA A 1 187 ? -8.482 2.243 13.269 1.00 90.12 187 ALA A CA 1
ATOM 1487 C C . ALA A 1 187 ? -8.363 2.257 11.738 1.00 90.12 187 ALA A C 1
ATOM 1489 O O . ALA A 1 187 ? -7.838 1.306 11.166 1.00 90.12 187 ALA A O 1
ATOM 1490 N N . TYR A 1 188 ? -8.747 3.342 11.052 1.00 83.38 188 TYR A N 1
ATOM 1491 C CA . TYR A 1 188 ? -8.576 3.496 9.597 1.00 83.38 188 TYR A CA 1
ATOM 1492 C C . TYR A 1 188 ? -7.110 3.434 9.127 1.00 83.38 188 TYR A C 1
ATOM 1494 O O . TYR A 1 188 ? -6.843 3.212 7.943 1.00 83.38 188 TYR A O 1
ATOM 1502 N N . ASN A 1 189 ? -6.148 3.585 10.042 1.00 84.06 189 ASN A N 1
ATOM 1503 C CA . ASN A 1 189 ? -4.720 3.460 9.757 1.00 84.06 189 ASN A CA 1
ATOM 1504 C C . ASN A 1 189 ? -4.190 2.020 9.833 1.00 84.06 189 ASN A C 1
ATOM 1506 O O . ASN A 1 189 ? -2.983 1.823 9.652 1.00 84.06 189 ASN A O 1
ATOM 1510 N N . PHE A 1 190 ? -5.053 1.017 10.052 1.00 88.69 190 PHE A N 1
ATOM 1511 C CA . PHE A 1 190 ? -4.673 -0.395 10.206 1.00 88.69 190 PHE A CA 1
ATOM 1512 C C . PHE A 1 190 ? -3.678 -0.875 9.143 1.00 88.69 190 PHE A C 1
ATOM 1514 O O . PHE A 1 190 ? -2.686 -1.519 9.474 1.00 88.69 190 PHE A O 1
ATOM 1521 N N . SER A 1 191 ? -3.877 -0.501 7.873 1.00 85.19 191 SER A N 1
ATOM 1522 C CA . SER A 1 191 ? -2.996 -0.915 6.776 1.00 85.19 191 SER A CA 1
ATOM 1523 C C . SER A 1 191 ? -1.569 -0.390 6.937 1.00 85.19 191 SER A C 1
ATOM 1525 O O . SER A 1 191 ? -0.607 -1.090 6.624 1.00 85.19 191 SER A O 1
ATOM 1527 N N . SER A 1 192 ? -1.423 0.852 7.410 1.00 83.88 192 SER A N 1
ATOM 1528 C CA . SER A 1 192 ? -0.121 1.505 7.582 1.00 83.88 192 SER A CA 1
ATOM 1529 C C . SER A 1 192 ? 0.647 0.847 8.729 1.00 83.88 192 SER A C 1
ATOM 1531 O O . SER A 1 192 ? 1.826 0.521 8.584 1.00 83.88 192 SER A O 1
ATOM 1533 N N . VAL A 1 193 ? -0.047 0.588 9.842 1.00 88.56 193 VAL A N 1
ATOM 1534 C CA . VAL A 1 193 ? 0.521 -0.073 11.023 1.00 88.56 193 VAL A CA 1
ATOM 1535 C C . VAL A 1 193 ? 0.912 -1.508 10.694 1.00 88.56 193 VAL A C 1
ATOM 1537 O O . VAL A 1 193 ? 2.068 -1.878 10.899 1.00 88.56 193 VAL A O 1
ATOM 1540 N N . ALA A 1 194 ? 0.010 -2.278 10.081 1.00 88.75 194 ALA A N 1
ATOM 1541 C CA . ALA A 1 194 ? 0.274 -3.656 9.683 1.00 88.75 194 ALA A CA 1
ATOM 1542 C C . ALA A 1 194 ? 1.462 -3.750 8.711 1.00 88.75 194 ALA A C 1
ATOM 1544 O O . ALA A 1 194 ? 2.349 -4.577 8.907 1.00 88.75 194 ALA A O 1
ATOM 1545 N N . THR A 1 195 ? 1.548 -2.846 7.725 1.00 84.81 195 THR A N 1
ATOM 1546 C CA . THR A 1 195 ? 2.675 -2.793 6.774 1.00 84.81 195 THR A CA 1
ATOM 1547 C C . THR A 1 195 ? 4.009 -2.531 7.477 1.00 84.81 195 THR A C 1
ATOM 1549 O O . THR A 1 195 ? 5.005 -3.186 7.177 1.00 84.81 195 THR A O 1
ATOM 1552 N N . ARG A 1 196 ? 4.048 -1.608 8.446 1.00 85.25 196 ARG A N 1
ATOM 1553 C CA . ARG A 1 196 ? 5.263 -1.326 9.226 1.00 85.25 196 ARG A CA 1
ATOM 1554 C C . ARG A 1 196 ? 5.667 -2.502 10.116 1.00 85.25 196 ARG A C 1
ATOM 1556 O O . ARG A 1 196 ? 6.858 -2.751 10.278 1.00 85.25 196 ARG A O 1
ATOM 1563 N N . VAL A 1 197 ? 4.699 -3.214 10.690 1.00 89.75 197 VAL A N 1
ATOM 1564 C CA . VAL A 1 197 ? 4.948 -4.396 11.527 1.00 89.75 197 VAL A CA 1
ATOM 1565 C C . VAL A 1 197 ? 5.577 -5.517 10.700 1.00 89.75 197 VAL A C 1
ATOM 1567 O O . VAL A 1 197 ? 6.655 -5.991 11.049 1.00 89.75 197 VAL A O 1
ATOM 1570 N N . VAL A 1 198 ? 4.987 -5.879 9.557 1.00 87.56 198 VAL A N 1
ATOM 1571 C CA . VAL A 1 198 ? 5.521 -6.960 8.705 1.00 87.56 198 VAL A CA 1
ATOM 1572 C C . VAL A 1 198 ? 6.843 -6.602 8.024 1.00 87.56 198 VAL A C 1
ATOM 1574 O O . VAL A 1 198 ? 7.636 -7.490 7.715 1.00 87.56 198 VAL A O 1
ATOM 1577 N N . ALA A 1 199 ? 7.133 -5.310 7.844 1.00 87.06 199 ALA A N 1
ATOM 1578 C CA . ALA A 1 199 ? 8.416 -4.855 7.315 1.00 87.06 199 ALA A CA 1
ATOM 1579 C C . ALA A 1 199 ? 9.606 -5.239 8.204 1.00 87.06 199 ALA A C 1
ATOM 1581 O O . ALA A 1 199 ? 10.687 -5.516 7.683 1.00 87.06 199 ALA A O 1
ATOM 1582 N N . LYS A 1 200 ? 9.406 -5.344 9.527 1.00 90.00 200 LYS A N 1
ATOM 1583 C CA . LYS A 1 200 ? 10.430 -5.845 10.463 1.00 90.00 200 LYS A CA 1
ATOM 1584 C C . LYS A 1 200 ? 10.852 -7.284 10.147 1.00 90.00 200 LYS A C 1
ATOM 1586 O O . LYS A 1 200 ? 11.977 -7.670 10.444 1.00 90.00 200 LYS A O 1
ATOM 1591 N N . HIS A 1 201 ? 9.967 -8.042 9.500 1.00 88.94 201 HIS A N 1
ATOM 1592 C CA . HIS A 1 201 ? 10.155 -9.443 9.120 1.00 88.94 201 HIS A CA 1
ATOM 1593 C C . HIS A 1 201 ? 10.605 -9.608 7.659 1.00 88.94 201 HIS A C 1
ATOM 1595 O O . HIS A 1 201 ? 10.623 -10.715 7.130 1.00 88.94 201 HIS A O 1
ATOM 1601 N N . GLY A 1 202 ? 10.992 -8.515 6.989 1.00 84.12 202 GLY A N 1
ATOM 1602 C CA . GLY A 1 202 ? 11.531 -8.537 5.625 1.00 84.12 202 GLY A CA 1
ATOM 1603 C C . GLY A 1 202 ? 10.480 -8.494 4.513 1.00 84.12 202 GLY A C 1
ATOM 1604 O O . GLY A 1 202 ? 10.842 -8.599 3.343 1.00 84.12 202 GLY A O 1
ATOM 1605 N N . ILE A 1 203 ? 9.196 -8.310 4.845 1.00 83.31 203 ILE A N 1
ATOM 1606 C CA . ILE A 1 203 ? 8.138 -8.110 3.846 1.00 83.31 203 ILE A CA 1
ATOM 1607 C C . ILE A 1 203 ? 8.197 -6.650 3.342 1.00 83.31 203 ILE A C 1
ATOM 1609 O O . ILE A 1 203 ? 8.094 -5.724 4.146 1.00 83.31 203 ILE A O 1
ATOM 1613 N N . PRO A 1 204 ? 8.361 -6.389 2.032 1.00 72.88 204 PRO A N 1
ATOM 1614 C CA . PRO A 1 204 ? 8.595 -5.036 1.532 1.00 72.88 204 PRO A CA 1
ATOM 1615 C C . PRO A 1 204 ? 7.394 -4.106 1.722 1.00 72.88 204 PRO A C 1
ATOM 1617 O O . PRO A 1 204 ? 6.271 -4.430 1.341 1.00 72.88 204 PRO A O 1
ATOM 1620 N N . VAL A 1 205 ? 7.661 -2.883 2.185 1.00 67.50 205 VAL A N 1
ATOM 1621 C CA . VAL A 1 205 ? 6.651 -1.820 2.362 1.00 67.50 205 VAL A CA 1
ATOM 1622 C C . VAL A 1 205 ? 6.003 -1.416 1.031 1.00 67.50 205 VAL A C 1
ATOM 1624 O O . VAL A 1 205 ? 4.800 -1.175 0.965 1.00 67.50 205 VAL A O 1
ATOM 1627 N N . ASN A 1 206 ? 6.790 -1.384 -0.051 1.00 55.41 206 ASN A N 1
ATOM 1628 C CA . ASN A 1 206 ? 6.339 -0.949 -1.379 1.00 55.41 206 ASN A CA 1
ATOM 1629 C C . ASN A 1 206 ? 5.443 -1.983 -2.085 1.00 55.41 206 ASN A C 1
ATOM 1631 O O . ASN A 1 206 ? 4.729 -1.617 -3.012 1.00 55.41 206 ASN A O 1
ATOM 1635 N N . ASN A 1 207 ? 5.466 -3.237 -1.615 1.00 53.56 207 ASN A N 1
ATOM 1636 C CA . ASN A 1 207 ? 4.561 -4.329 -1.984 1.00 53.56 207 ASN A CA 1
ATOM 1637 C C . ASN A 1 207 ? 3.700 -4.734 -0.775 1.00 53.56 207 ASN A C 1
ATOM 1639 O O . ASN A 1 207 ? 3.447 -5.920 -0.556 1.00 53.56 207 ASN A O 1
ATOM 1643 N N . GLY A 1 208 ? 3.299 -3.738 0.025 1.00 51.56 208 GLY A N 1
ATOM 1644 C CA . GLY A 1 208 ? 2.600 -3.933 1.287 1.00 51.56 208 GLY A CA 1
ATOM 1645 C C . GLY A 1 208 ? 1.449 -4.934 1.191 1.00 51.56 208 GLY A C 1
ATOM 1646 O O . GLY A 1 208 ? 0.750 -5.043 0.180 1.00 51.56 208 GLY A O 1
ATOM 1647 N N . ILE A 1 209 ? 1.251 -5.658 2.289 1.00 58.25 209 ILE A N 1
ATOM 1648 C CA . ILE A 1 209 ? 0.256 -6.728 2.442 1.00 58.25 209 ILE A CA 1
ATOM 1649 C C . ILE A 1 209 ? -1.178 -6.260 2.172 1.00 58.25 209 ILE A C 1
ATOM 1651 O O . ILE A 1 209 ? -2.053 -7.054 1.839 1.00 58.25 209 ILE A O 1
ATOM 1655 N N . ILE A 1 210 ? -1.424 -4.957 2.288 1.00 60.72 210 ILE A N 1
ATOM 1656 C CA . ILE A 1 210 ? -2.703 -4.321 2.024 1.00 60.72 210 ILE A CA 1
ATOM 1657 C C . ILE A 1 210 ? -2.402 -3.038 1.258 1.00 60.72 210 ILE A C 1
ATOM 1659 O O . ILE A 1 210 ? -1.908 -2.052 1.803 1.00 60.72 210 ILE A O 1
ATOM 1663 N N . MET A 1 211 ? -2.670 -3.063 -0.038 1.00 59.94 211 MET A N 1
ATOM 1664 C CA . MET A 1 211 ? -2.502 -1.912 -0.914 1.00 59.94 211 MET A CA 1
ATOM 1665 C C . MET A 1 211 ? -3.803 -1.112 -0.908 1.00 59.94 211 MET A C 1
ATOM 1667 O O . MET A 1 211 ? -4.859 -1.666 -1.188 1.00 59.94 211 MET A O 1
ATOM 1671 N N . ARG A 1 212 ? -3.740 0.204 -0.682 1.00 47.22 212 ARG A N 1
ATOM 1672 C CA . ARG A 1 212 ? -4.921 1.100 -0.614 1.00 47.22 212 ARG A CA 1
ATOM 1673 C C . ARG A 1 212 ? -5.764 1.191 -1.903 1.00 47.22 212 ARG A C 1
ATOM 1675 O O . ARG A 1 212 ? -6.686 1.986 -1.978 1.00 47.22 212 ARG A O 1
ATOM 1682 N N . ARG A 1 213 ? -5.392 0.457 -2.952 1.00 47.03 213 ARG A N 1
ATOM 1683 C CA . ARG A 1 213 ? -6.052 0.425 -4.270 1.00 47.03 213 ARG A CA 1
ATOM 1684 C C . ARG A 1 213 ? -6.518 -0.985 -4.646 1.00 47.03 213 ARG A C 1
ATOM 1686 O O . ARG A 1 213 ? -6.817 -1.246 -5.803 1.00 47.03 213 ARG A O 1
ATOM 1693 N N . HIS A 1 214 ? -6.495 -1.898 -3.680 1.00 65.50 214 HIS A N 1
ATOM 1694 C CA . HIS A 1 214 ? -6.929 -3.277 -3.827 1.00 65.50 214 HIS A CA 1
ATOM 1695 C C . HIS A 1 214 ? -8.328 -3.434 -3.234 1.00 65.50 214 HIS A C 1
ATOM 1697 O O . HIS A 1 214 ? -8.613 -2.876 -2.176 1.00 65.50 214 HIS A O 1
ATOM 1703 N N . LYS A 1 215 ? -9.175 -4.228 -3.896 1.00 74.50 215 LYS A N 1
ATOM 1704 C CA . LYS A 1 215 ? -10.555 -4.513 -3.473 1.00 74.50 215 LYS A CA 1
ATOM 1705 C C . LYS A 1 215 ? -10.623 -5.014 -2.025 1.00 74.50 215 LYS A C 1
ATOM 1707 O O . LYS A 1 215 ? -11.566 -4.701 -1.310 1.00 74.50 215 LYS A O 1
ATOM 1712 N N . GLU A 1 216 ? -9.611 -5.751 -1.578 1.00 78.31 216 GLU A N 1
ATOM 1713 C CA . GLU A 1 216 ? -9.505 -6.268 -0.214 1.00 78.31 216 GLU A CA 1
ATOM 1714 C C . GLU A 1 216 ? -9.357 -5.156 0.829 1.00 78.31 216 GLU A C 1
ATOM 1716 O O . GLU A 1 216 ? -9.892 -5.292 1.924 1.00 78.31 216 GLU A O 1
ATOM 1721 N N . TYR A 1 217 ? -8.685 -4.044 0.504 1.00 81.19 217 TYR A N 1
ATOM 1722 C CA . TYR A 1 217 ? -8.603 -2.904 1.421 1.00 81.19 217 TYR A CA 1
ATOM 1723 C C . TYR A 1 217 ? -9.986 -2.308 1.670 1.00 81.19 217 TYR A C 1
ATOM 1725 O O . TYR A 1 217 ? -10.345 -2.097 2.824 1.00 81.19 217 TYR A O 1
ATOM 1733 N N . ASP A 1 218 ? -10.765 -2.083 0.610 1.00 83.50 218 ASP A N 1
ATOM 1734 C CA . ASP A 1 218 ? -12.111 -1.515 0.728 1.00 83.50 218 ASP A CA 1
ATOM 1735 C C . ASP A 1 218 ? -13.047 -2.454 1.503 1.00 83.50 218 ASP A C 1
ATOM 1737 O O . ASP A 1 218 ? -13.836 -1.991 2.326 1.00 83.50 218 ASP A O 1
ATOM 1741 N N . LEU A 1 219 ? -12.918 -3.772 1.295 1.00 86.56 219 LEU A N 1
ATOM 1742 C CA . LEU A 1 219 ? -13.668 -4.790 2.038 1.00 86.56 219 LEU A CA 1
ATOM 1743 C C . LEU A 1 219 ? -13.303 -4.796 3.528 1.00 86.56 219 LEU A C 1
ATOM 1745 O O . LEU A 1 219 ? -14.191 -4.698 4.371 1.00 86.56 219 LEU A O 1
ATOM 1749 N N . MET A 1 220 ? -12.009 -4.834 3.863 1.00 89.94 220 MET A N 1
ATOM 1750 C CA . MET A 1 220 ? -11.550 -4.749 5.254 1.00 89.94 220 MET A CA 1
ATOM 1751 C C . MET A 1 220 ? -11.961 -3.430 5.905 1.00 89.94 220 MET A C 1
ATOM 1753 O O . MET A 1 220 ? -12.372 -3.412 7.059 1.00 89.94 220 MET A O 1
ATOM 1757 N N . PHE A 1 221 ? -11.856 -2.318 5.177 1.00 88.38 221 PHE A N 1
ATOM 1758 C CA . PHE A 1 221 ? -12.232 -1.004 5.680 1.00 88.38 221 PHE A CA 1
ATOM 1759 C C . PHE A 1 221 ? -13.728 -0.937 6.000 1.00 88.38 221 PHE A C 1
ATOM 1761 O O . PHE A 1 221 ? -14.097 -0.445 7.065 1.00 88.38 221 PHE A O 1
ATOM 1768 N N . ALA A 1 222 ? -14.585 -1.441 5.106 1.00 88.31 222 ALA A N 1
ATOM 1769 C CA . ALA A 1 222 ? -16.026 -1.503 5.332 1.00 88.31 222 ALA A CA 1
ATOM 1770 C C . ALA A 1 222 ? -16.372 -2.374 6.549 1.00 88.31 222 ALA A C 1
ATOM 1772 O O . ALA A 1 222 ? -17.129 -1.933 7.410 1.00 88.31 222 ALA A O 1
ATOM 1773 N N . ASP A 1 223 ? -15.754 -3.549 6.654 1.00 93.19 223 ASP A N 1
ATOM 1774 C CA . ASP A 1 223 ? -15.955 -4.492 7.755 1.00 93.19 223 ASP A CA 1
ATOM 1775 C C . ASP A 1 223 ? -15.500 -3.915 9.108 1.00 93.19 223 ASP A C 1
ATOM 1777 O O . ASP A 1 223 ? -16.275 -3.835 10.058 1.00 93.19 223 ASP A O 1
ATOM 1781 N N . ILE A 1 224 ? -14.277 -3.378 9.187 1.00 92.12 224 ILE A N 1
ATOM 1782 C CA . ILE A 1 224 ? -13.762 -2.709 10.396 1.00 92.12 224 ILE A CA 1
ATOM 1783 C C . ILE A 1 224 ? -14.675 -1.551 10.808 1.00 92.12 224 ILE A C 1
ATOM 1785 O O . ILE A 1 224 ? -14.967 -1.373 11.993 1.00 92.12 224 ILE A O 1
ATOM 1789 N N . ARG A 1 225 ? -15.146 -0.759 9.838 1.00 90.94 225 ARG A N 1
ATOM 1790 C CA . ARG A 1 225 ? -16.048 0.366 10.095 1.00 90.94 225 ARG A CA 1
ATOM 1791 C C . ARG A 1 225 ? -17.383 -0.100 10.668 1.00 90.94 225 ARG A C 1
ATOM 1793 O O . ARG A 1 225 ? -17.890 0.546 11.585 1.00 90.94 225 ARG A O 1
ATOM 1800 N N . GLU A 1 226 ? -17.942 -1.184 10.141 1.00 92.06 226 GLU A N 1
ATOM 1801 C CA . GLU A 1 226 ? -19.179 -1.784 10.635 1.00 92.06 226 GLU A CA 1
ATOM 1802 C C . GLU A 1 226 ? -18.998 -2.333 12.054 1.00 92.06 226 GLU A C 1
ATOM 1804 O O . GLU A 1 226 ? -19.735 -1.930 12.957 1.00 92.06 226 GLU A O 1
ATOM 1809 N N . LYS A 1 227 ? -17.959 -3.147 12.288 1.00 92.75 227 LYS A N 1
ATOM 1810 C CA . LYS A 1 227 ? -17.660 -3.729 13.606 1.00 92.75 227 LYS A CA 1
ATOM 1811 C C . LYS A 1 227 ? -17.443 -2.663 14.686 1.00 92.75 227 LYS A C 1
ATOM 1813 O O . LYS A 1 227 ? -17.933 -2.807 15.803 1.00 92.75 227 LYS A O 1
ATOM 1818 N N . LEU A 1 228 ? -16.749 -1.571 14.357 1.00 91.31 228 LEU A N 1
ATOM 1819 C CA . LEU A 1 228 ? -16.505 -0.449 15.275 1.00 91.31 228 LEU A CA 1
ATOM 1820 C C . LEU A 1 228 ? -17.637 0.589 15.300 1.00 91.31 228 LEU A C 1
ATOM 1822 O O . LEU A 1 228 ? -17.548 1.573 16.038 1.00 91.31 228 LEU A O 1
ATOM 1826 N N . GLN A 1 229 ? -18.691 0.409 14.500 1.00 88.62 229 GLN A N 1
ATOM 1827 C CA . GLN A 1 229 ? -19.811 1.347 14.371 1.00 88.62 229 GLN A CA 1
ATOM 1828 C C . GLN A 1 229 ? -19.351 2.786 14.067 1.00 88.62 229 GLN A C 1
ATOM 1830 O O . GLN A 1 229 ? -19.864 3.757 14.626 1.00 88.62 229 GLN A O 1
ATOM 1835 N N . LEU A 1 230 ? -18.338 2.930 13.211 1.00 82.19 230 LEU A N 1
ATOM 1836 C CA . LEU A 1 230 ? -17.693 4.202 12.879 1.00 82.19 230 LEU A CA 1
ATOM 1837 C C . LEU A 1 230 ? -18.537 5.044 11.911 1.00 82.19 230 LEU A C 1
ATOM 1839 O O . LEU A 1 230 ? -18.955 4.584 10.837 1.00 82.19 230 LEU A O 1
ATOM 1843 N N . ARG A 1 231 ? -18.744 6.322 12.248 1.00 79.38 231 ARG A N 1
ATOM 1844 C CA . ARG A 1 231 ? -19.494 7.273 11.410 1.00 79.38 231 ARG A CA 1
ATOM 1845 C C . ARG A 1 231 ? -18.559 8.276 10.748 1.00 79.38 231 ARG A C 1
ATOM 1847 O O . ARG A 1 231 ? -17.542 8.679 11.299 1.00 79.38 231 ARG A O 1
ATOM 1854 N N . SER A 1 232 ? -18.920 8.688 9.535 1.00 73.62 232 SER A N 1
ATOM 1855 C CA . SER A 1 232 ? -18.152 9.699 8.807 1.00 73.62 232 SER A CA 1
ATOM 1856 C C . SER A 1 232 ? -18.257 11.047 9.518 1.00 73.62 232 SER A C 1
ATOM 1858 O O . SER A 1 232 ? -19.362 11.469 9.853 1.00 73.62 232 SER A O 1
ATOM 1860 N N . GLY A 1 233 ? -17.126 11.732 9.692 1.00 75.56 233 GLY A N 1
ATOM 1861 C CA . GLY A 1 233 ? -17.067 13.046 10.340 1.00 75.56 233 GLY A CA 1
ATOM 1862 C C . GLY A 1 233 ? -16.946 13.010 11.866 1.00 75.56 233 GLY A C 1
ATOM 1863 O O . GLY A 1 233 ? -16.999 14.068 12.487 1.00 75.56 233 GLY A O 1
ATOM 1864 N N . GLU A 1 234 ? -16.778 11.834 12.475 1.00 78.44 234 GLU A N 1
ATOM 1865 C CA . GLU A 1 234 ? -16.394 11.748 13.886 1.00 78.44 234 GLU A CA 1
ATOM 1866 C C . GLU A 1 234 ? -14.980 12.312 14.097 1.00 78.44 234 GLU A C 1
ATOM 1868 O O . GLU A 1 234 ? -14.103 12.168 13.243 1.00 78.44 234 GLU A O 1
ATOM 1873 N N . ALA A 1 235 ? -14.784 13.004 15.221 1.00 83.81 235 ALA A N 1
ATOM 1874 C CA . ALA A 1 235 ? -13.503 13.605 15.564 1.00 83.81 235 ALA A CA 1
ATOM 1875 C C . ALA A 1 235 ? -12.480 12.532 15.958 1.00 83.81 235 ALA A C 1
ATOM 1877 O O . ALA A 1 235 ? -12.834 11.519 16.558 1.00 83.81 235 ALA A O 1
ATOM 1878 N N . VAL A 1 236 ? -11.217 12.802 15.636 1.00 84.56 236 VAL A N 1
ATOM 1879 C CA . VAL A 1 236 ? -10.068 11.972 16.009 1.00 84.56 236 VAL A CA 1
ATOM 1880 C C . VAL A 1 236 ? -9.383 12.616 17.207 1.00 84.56 236 VAL A C 1
ATOM 1882 O O . VAL A 1 236 ? -9.073 13.811 17.167 1.00 84.56 236 VAL A O 1
ATOM 1885 N N . ASP A 1 237 ? -9.137 11.842 18.257 1.00 87.50 237 ASP A N 1
ATOM 1886 C CA . ASP A 1 237 ? -8.322 12.255 19.389 1.00 87.50 237 ASP A CA 1
ATOM 1887 C C . ASP A 1 237 ? -6.838 12.168 19.011 1.00 87.50 237 ASP A C 1
ATOM 1889 O O . ASP A 1 237 ? -6.279 11.114 18.697 1.00 87.50 237 ASP A O 1
ATOM 1893 N N . LEU A 1 238 ? -6.163 13.313 19.054 1.00 87.12 238 LEU A N 1
ATOM 1894 C CA . LEU A 1 238 ? -4.748 13.407 18.711 1.00 87.12 238 LEU A CA 1
ATOM 1895 C C . LEU A 1 238 ? -3.848 12.653 19.702 1.00 87.12 238 LEU A C 1
ATOM 1897 O O . LEU A 1 238 ? -2.738 12.268 19.335 1.00 87.12 238 LEU A O 1
ATOM 1901 N N . GLN A 1 239 ? -4.301 12.416 20.937 1.00 90.50 239 GLN A N 1
ATOM 1902 C CA . GLN A 1 239 ? -3.562 11.594 21.896 1.00 90.50 239 GLN A CA 1
ATOM 1903 C C . GLN A 1 239 ? -3.529 10.126 21.462 1.00 90.50 239 GLN A C 1
ATOM 1905 O O . GLN A 1 239 ? -2.511 9.459 21.659 1.00 90.50 239 GLN A O 1
ATOM 1910 N N . HIS A 1 240 ? -4.596 9.633 20.826 1.00 90.69 240 HIS A N 1
ATOM 1911 C CA . HIS A 1 240 ? -4.655 8.258 20.328 1.00 90.69 240 HIS A CA 1
ATOM 1912 C C . HIS A 1 240 ? -3.665 8.022 19.189 1.00 90.69 240 HIS A C 1
ATOM 1914 O O . HIS A 1 240 ? -3.028 6.973 19.156 1.00 90.69 240 HIS A O 1
ATOM 1920 N N . LEU A 1 241 ? -3.430 9.015 18.321 1.00 84.69 241 LEU A N 1
ATOM 1921 C CA . LEU A 1 241 ? -2.411 8.912 17.266 1.00 84.69 241 LEU A CA 1
ATOM 1922 C C . LEU A 1 241 ? -1.029 8.582 17.844 1.00 84.69 241 LEU A C 1
ATOM 1924 O O . LEU A 1 241 ? -0.374 7.644 17.394 1.00 84.69 241 LEU A O 1
ATOM 1928 N N . ALA A 1 242 ? -0.619 9.300 18.894 1.00 83.88 242 ALA A N 1
ATOM 1929 C CA . ALA A 1 242 ? 0.660 9.057 19.552 1.00 83.88 242 ALA A CA 1
ATOM 1930 C C . ALA A 1 242 ? 0.708 7.686 20.248 1.00 83.88 242 ALA A C 1
ATOM 1932 O O . ALA A 1 242 ? 1.714 6.983 20.128 1.00 83.88 242 ALA A O 1
ATOM 1933 N N . LYS A 1 243 ? -0.371 7.284 20.942 1.00 87.12 243 LYS A N 1
ATOM 1934 C CA . LYS A 1 243 ? -0.474 5.964 21.596 1.00 87.12 243 LYS A CA 1
ATOM 1935 C C . LYS A 1 243 ? -0.390 4.808 20.588 1.00 87.12 243 LYS A C 1
ATOM 1937 O O . LYS A 1 243 ? 0.250 3.801 20.876 1.00 87.12 243 LYS A O 1
ATOM 1942 N N . ASP A 1 244 ? -0.956 4.989 19.398 1.00 86.31 244 ASP A N 1
ATOM 1943 C CA . ASP A 1 244 ? -0.997 3.985 18.327 1.00 86.31 244 ASP A CA 1
ATOM 1944 C C . ASP A 1 244 ? 0.247 4.008 17.420 1.00 86.31 244 ASP A C 1
ATOM 1946 O O . ASP A 1 244 ? 0.393 3.212 16.483 1.00 86.31 244 ASP A O 1
ATOM 1950 N N . GLY A 1 245 ? 1.182 4.919 17.704 1.00 77.75 245 GLY A N 1
ATOM 1951 C CA . GLY A 1 245 ? 2.428 5.086 16.967 1.00 77.75 245 GLY A CA 1
ATOM 1952 C C . GLY A 1 245 ? 2.218 5.581 15.537 1.00 77.75 245 GLY A C 1
ATOM 1953 O O . GLY A 1 245 ? 2.931 5.122 14.637 1.00 77.75 245 GLY A O 1
ATOM 1954 N N . LEU A 1 246 ? 1.228 6.445 15.317 1.00 71.19 246 LEU A N 1
ATOM 1955 C CA . LEU A 1 246 ? 0.869 7.048 14.030 1.00 71.19 246 LEU A CA 1
ATOM 1956 C C . LEU A 1 246 ? 1.467 8.444 13.848 1.00 71.19 246 LEU A C 1
ATOM 1958 O O . LEU A 1 246 ? 1.626 9.171 14.852 1.00 71.19 246 LEU A O 1
#

InterPro domains:
  IPR032024 Protein of unknown function DUF5064 [PF16703] (1-106)
  IPR032024 Protein of unknown function DUF5064 [PF16703] (126-241)